Protein AF-0000000084494871 (afdb_homodimer)

Sequence (278 aa):
MREIKFREKPIEDYGDIKWFVGSLILSYEDELAYIEEDGQGTVPVEWESVGQYTCLKDKNGKEIYEGDICRVNYKREQHYLGGYYHEEKTGFIEYKYGMFDLYHSGVCLAIVAQEYMTDIEVEWEVIGNIYENPELINSMREIKFREKPIEDYGDIKWFVGSLILSYEDELAYIEEDGQGTVPVEWESVGQYTCLKDKNGKEIYEGDICRVNYKREQHYLGGYYHEEKTGFIEYKYGMFDLYHSGVCLAIVAQEYMTDIEVEWEVIGNIYENPELINS

Secondary structure (DSSP, 8-state):
-----EEE-BSS-BTTB--EEEEEEEETTTTEEEEEETTTEEEEE-GGG-EEEEEEE-TTSPEEETTEEEEEEEEEE-TTT-SEEEEEEEEEEEEETTEEEEEETTEE--HHHHHHHH--EEEEEEEEETTT-GGGT--/-----EEE-BSS-BTTB--EEEEEEEETTTTEEEEEETTTEEEEE-GGG-EEEEEEE-TTSPEEETTEEEEEEEEEE-TTT-SEEEEEEEEEEEEETTEEEEEETTEE--HHHHHHHH--EEEEEEEEETTT-GGGT--

Nearest PDB structures (foldseek):
  6s6l-assembly1_B  TM=2.909E-01  e=3.591E+00  Murine norovirus 1
  6h6l-assembly2_C  TM=2.657E-01  e=3.995E+00  Murine norovirus 1
  6s6l-assembly1_A  TM=2.718E-01  e=3.995E+00  Murine norovirus 1
  6h6m-assembly1_D  TM=2.716E-01  e=5.505E+00  Murine norovirus GV/CR10/2005/USA
  6s6l-assembly1_B  TM=2.905E-01  e=2.766E+00  Murine norovirus 1

Structure (mmCIF, N/CA/C/O backbone):
data_AF-0000000084494871-model_v1
#
loop_
_entity.id
_entity.type
_entity.pdbx_description
1 polymer 'YopX protein domain-containing protein'
#
loop_
_atom_site.group_PDB
_atom_site.id
_atom_site.type_symbol
_atom_site.label_atom_id
_atom_site.label_alt_id
_atom_site.label_comp_id
_atom_site.label_asym_id
_atom_site.label_entity_id
_atom_site.label_seq_id
_atom_site.pdbx_PDB_ins_code
_atom_site.Cartn_x
_atom_site.Cartn_y
_atom_site.Cartn_z
_atom_site.occupancy
_atom_site.B_iso_or_equiv
_atom_site.auth_seq_id
_atom_site.auth_comp_id
_atom_site.auth_asym_id
_atom_site.auth_atom_id
_atom_site.pdbx_PDB_model_num
ATOM 1 N N . MET A 1 1 ? -4.641 0.584 -13.789 1 88.06 1 MET A N 1
ATOM 2 C CA . MET A 1 1 ? -4.102 -0.051 -12.586 1 88.06 1 MET A CA 1
ATOM 3 C C . MET A 1 1 ? -2.709 0.483 -12.266 1 88.06 1 MET A C 1
ATOM 5 O O . MET A 1 1 ? -1.905 0.714 -13.172 1 88.06 1 MET A O 1
ATOM 9 N N . ARG A 1 2 ? -2.457 0.679 -10.984 1 92.25 2 ARG A N 1
ATOM 10 C CA . ARG A 1 2 ? -1.121 1.094 -10.57 1 92.25 2 ARG A CA 1
ATOM 11 C C . ARG A 1 2 ? -0.124 -0.052 -10.711 1 92.25 2 ARG A C 1
ATOM 13 O O . ARG A 1 2 ? -0.519 -1.208 -10.875 1 92.25 2 ARG A O 1
ATOM 20 N N . GLU A 1 3 ? 1.132 0.294 -10.664 1 95.31 3 GLU A N 1
ATOM 21 C CA . GLU A 1 3 ? 2.152 -0.749 -10.695 1 95.31 3 GLU A CA 1
ATOM 22 C C . GLU A 1 3 ? 2.252 -1.469 -9.352 1 95.31 3 GLU A C 1
ATOM 24 O O . GLU A 1 3 ? 2.539 -0.846 -8.328 1 95.31 3 GLU A O 1
ATOM 29 N N . ILE A 1 4 ? 1.973 -2.768 -9.375 1 97.56 4 ILE A N 1
ATOM 30 C CA . ILE A 1 4 ? 2.082 -3.592 -8.18 1 97.56 4 ILE A CA 1
ATOM 31 C C . ILE A 1 4 ? 3.252 -4.562 -8.328 1 97.56 4 ILE A C 1
ATOM 33 O O . ILE A 1 4 ? 3.225 -5.457 -9.172 1 97.56 4 ILE A O 1
ATOM 37 N N . LYS A 1 5 ? 4.266 -4.355 -7.527 1 97.38 5 LYS A N 1
ATOM 38 C CA . LYS A 1 5 ? 5.418 -5.25 -7.535 1 97.38 5 LYS A CA 1
ATOM 39 C C . LYS A 1 5 ? 6.156 -5.207 -6.203 1 97.38 5 LYS A C 1
ATOM 41 O O . LYS A 1 5 ? 5.938 -4.305 -5.395 1 97.38 5 LYS A O 1
ATOM 46 N N . PHE A 1 6 ? 6.965 -6.184 -6.035 1 98.19 6 PHE A N 1
ATOM 47 C CA . PHE A 1 6 ? 7.723 -6.379 -4.805 1 98.19 6 PHE A CA 1
ATOM 48 C C . PHE A 1 6 ? 9.195 -6.605 -5.109 1 98.19 6 PHE A C 1
ATOM 50 O O . PHE A 1 6 ? 9.555 -7.023 -6.211 1 98.19 6 PHE A O 1
ATOM 57 N N . ARG A 1 7 ? 9.945 -6.27 -4.164 1 97.75 7 ARG A N 1
ATOM 58 C CA . ARG A 1 7 ? 11.391 -6.508 -4.199 1 97.75 7 ARG A CA 1
ATOM 59 C C . ARG A 1 7 ? 11.828 -7.379 -3.029 1 97.75 7 ARG A C 1
ATOM 61 O O . ARG A 1 7 ? 11.516 -7.082 -1.874 1 97.75 7 ARG A O 1
ATOM 68 N N . GLU A 1 8 ? 12.594 -8.484 -3.365 1 96.44 8 GLU A N 1
ATOM 69 C CA . GLU A 1 8 ? 12.922 -9.445 -2.314 1 96.44 8 GLU A CA 1
ATOM 70 C C . GLU A 1 8 ? 14.312 -10.039 -2.525 1 96.44 8 GLU A C 1
ATOM 72 O O . GLU A 1 8 ? 14.789 -10.125 -3.66 1 96.44 8 GLU A O 1
ATOM 77 N N . LYS A 1 9 ? 14.922 -10.414 -1.413 1 97.12 9 LYS A N 1
ATOM 78 C CA . LYS A 1 9 ? 16.234 -11.055 -1.423 1 97.12 9 LYS A CA 1
ATOM 79 C C . LYS A 1 9 ? 16.094 -12.57 -1.614 1 97.12 9 LYS A C 1
ATOM 81 O O . LYS A 1 9 ? 15.43 -13.242 -0.829 1 97.12 9 LYS A O 1
ATOM 86 N N . PRO A 1 10 ? 16.812 -13.094 -2.662 1 96.5 10 PRO A N 1
ATOM 87 C CA . PRO A 1 10 ? 16.75 -14.555 -2.826 1 96.5 10 PRO A CA 1
ATOM 88 C C . PRO A 1 10 ? 17.453 -15.305 -1.704 1 96.5 10 PRO A C 1
ATOM 90 O O . PRO A 1 10 ? 18.438 -14.797 -1.141 1 96.5 10 PRO A O 1
ATOM 93 N N . ILE A 1 11 ? 16.938 -16.484 -1.398 1 96.94 11 ILE A N 1
ATOM 94 C CA . ILE A 1 11 ? 17.547 -17.312 -0.375 1 96.94 11 ILE A CA 1
ATOM 95 C C . ILE A 1 11 ? 18.891 -17.859 -0.884 1 96.94 11 ILE A C 1
ATOM 97 O O . ILE A 1 11 ? 19.891 -17.828 -0.163 1 96.94 11 ILE A O 1
ATOM 101 N N . GLU A 1 12 ? 18.891 -18.25 -2.111 1 95.56 12 GLU A N 1
ATOM 102 C CA . GLU A 1 12 ? 20.109 -18.766 -2.721 1 95.56 12 GLU A CA 1
ATOM 103 C C . GLU A 1 12 ? 20.984 -17.641 -3.281 1 95.56 12 GLU A C 1
ATOM 105 O O . GLU A 1 12 ? 20.5 -16.531 -3.498 1 95.56 12 GLU A O 1
ATOM 110 N N . ASP A 1 13 ? 22.219 -17.953 -3.512 1 94.94 13 ASP A N 1
ATOM 111 C CA . ASP A 1 13 ? 23.188 -17 -4.07 1 94.94 13 ASP A CA 1
ATOM 112 C C . ASP A 1 13 ? 23.094 -16.969 -5.594 1 94.94 13 ASP A C 1
ATOM 114 O O . ASP A 1 13 ? 23.281 -17.984 -6.262 1 94.94 13 ASP A O 1
ATOM 118 N N . TYR A 1 14 ? 22.828 -15.828 -6.113 1 93.25 14 TYR A N 1
ATOM 119 C CA . TYR A 1 14 ? 22.734 -15.641 -7.559 1 93.25 14 TYR A CA 1
ATOM 120 C C . TYR A 1 14 ? 23.828 -14.695 -8.055 1 93.25 14 TYR A C 1
ATOM 122 O O . TYR A 1 14 ? 23.609 -13.938 -9.008 1 93.25 14 TYR A O 1
ATOM 130 N N . GLY A 1 15 ? 24.891 -14.633 -7.25 1 94.56 15 GLY A N 1
ATOM 131 C CA . GLY A 1 15 ? 26.016 -13.812 -7.656 1 94.56 15 GLY A CA 1
ATOM 132 C C . GLY A 1 15 ? 25.75 -12.328 -7.543 1 94.56 15 GLY A C 1
ATOM 133 O O . GLY A 1 15 ? 25.438 -11.828 -6.457 1 94.56 15 GLY A O 1
ATOM 134 N N . ASP A 1 16 ? 25.609 -11.75 -8.695 1 93.25 16 ASP A N 1
ATOM 135 C CA . ASP A 1 16 ? 25.484 -10.297 -8.742 1 93.25 16 ASP A CA 1
ATOM 136 C C . ASP A 1 16 ? 24.047 -9.859 -8.5 1 93.25 16 ASP A C 1
ATOM 138 O O . ASP A 1 16 ? 23.781 -8.688 -8.211 1 93.25 16 ASP A O 1
ATOM 142 N N . ILE A 1 17 ? 23.188 -10.82 -8.617 1 91.75 17 ILE A N 1
ATOM 143 C CA . ILE A 1 17 ? 21.781 -10.508 -8.398 1 91.75 17 ILE A CA 1
ATOM 144 C C . ILE A 1 17 ? 21.453 -10.641 -6.914 1 91.75 17 ILE A C 1
ATOM 146 O O . ILE A 1 17 ? 21.344 -11.758 -6.391 1 91.75 17 ILE A O 1
ATOM 150 N N . LYS A 1 18 ? 21.266 -9.469 -6.254 1 95 18 LYS A N 1
ATOM 151 C CA . LYS A 1 18 ? 21.031 -9.484 -4.816 1 95 18 LYS A CA 1
ATOM 152 C C . LYS A 1 18 ? 19.547 -9.359 -4.508 1 95 18 LYS A C 1
ATOM 154 O O . LYS A 1 18 ? 19.094 -9.688 -3.4 1 95 18 LYS A O 1
ATOM 159 N N . TRP A 1 19 ? 18.844 -8.875 -5.504 1 95.94 19 TRP A N 1
ATOM 160 C CA . TRP A 1 19 ? 17.422 -8.633 -5.316 1 95.94 19 TRP A CA 1
ATOM 161 C C . TRP A 1 19 ? 16.625 -9.031 -6.555 1 95.94 19 TRP A C 1
ATOM 163 O O . TRP A 1 19 ? 17.094 -8.859 -7.684 1 95.94 19 TRP A O 1
ATOM 173 N N . PHE A 1 20 ? 15.469 -9.508 -6.359 1 96.06 20 PHE A N 1
ATOM 174 C CA . PHE A 1 20 ? 14.516 -9.781 -7.43 1 96.06 20 PHE A CA 1
ATOM 175 C C . PHE A 1 20 ? 13.281 -8.891 -7.289 1 96.06 20 PHE A C 1
ATOM 177 O O . PHE A 1 20 ? 12.883 -8.547 -6.176 1 96.06 20 PHE A O 1
ATOM 184 N N . VAL A 1 21 ? 12.734 -8.539 -8.453 1 96.38 21 VAL A N 1
ATOM 185 C CA . VAL A 1 21 ? 11.508 -7.746 -8.484 1 96.38 21 VAL A CA 1
ATOM 186 C C . VAL A 1 21 ? 10.438 -8.492 -9.281 1 96.38 21 VAL A C 1
ATOM 188 O O . VAL A 1 21 ? 10.719 -9.047 -10.344 1 96.38 21 VAL A O 1
ATOM 191 N N . GLY A 1 22 ? 9.203 -8.516 -8.75 1 96.62 22 GLY A N 1
ATOM 192 C CA . GLY A 1 22 ? 8.109 -9.172 -9.445 1 96.62 22 GLY A CA 1
ATOM 193 C C . GLY A 1 22 ? 6.879 -9.367 -8.57 1 96.62 22 GLY A C 1
ATOM 194 O O . GLY A 1 22 ? 6.609 -8.562 -7.684 1 96.62 22 GLY A O 1
ATOM 195 N N . SER A 1 23 ? 6.105 -10.406 -8.953 1 97.06 23 SER A N 1
ATOM 196 C CA . SER A 1 23 ? 4.918 -10.773 -8.18 1 97.06 23 SER A CA 1
ATOM 197 C C . SER A 1 23 ? 5.289 -11.609 -6.961 1 97.06 23 SER A C 1
ATOM 199 O O . SER A 1 23 ? 6.148 -12.492 -7.039 1 97.06 23 SER A O 1
ATOM 201 N N . LEU A 1 24 ? 4.625 -11.32 -5.895 1 96.56 24 LEU A N 1
ATOM 202 C CA . LEU A 1 24 ? 4.91 -11.984 -4.629 1 96.56 24 LEU A CA 1
ATOM 203 C C . LEU A 1 24 ? 3.924 -13.125 -4.379 1 96.56 24 LEU A C 1
ATOM 205 O O . LEU A 1 24 ? 2.711 -12.93 -4.488 1 96.56 24 LEU A O 1
ATOM 209 N N . ILE A 1 25 ? 4.453 -14.25 -4.094 1 95.56 25 ILE A N 1
ATOM 210 C CA . ILE A 1 25 ? 3.65 -15.398 -3.691 1 95.56 25 ILE A CA 1
ATOM 211 C C . ILE A 1 25 ? 3.979 -15.781 -2.25 1 95.56 25 ILE A C 1
ATOM 213 O O . ILE A 1 25 ? 5.141 -16.047 -1.92 1 95.56 25 ILE A O 1
ATOM 217 N N . LEU A 1 26 ? 2.932 -15.859 -1.451 1 95.69 26 LEU A N 1
ATOM 218 C CA . LEU A 1 26 ? 3.137 -16.109 -0.03 1 95.69 26 LEU A CA 1
ATOM 219 C C . LEU A 1 26 ? 2.406 -17.391 0.403 1 95.69 26 LEU A C 1
ATOM 221 O O . LEU A 1 26 ? 1.285 -17.641 -0.042 1 95.69 26 LEU A O 1
ATOM 225 N N . SER A 1 27 ? 3.051 -18.141 1.223 1 93.5 27 SER A N 1
ATOM 226 C CA . SER A 1 27 ? 2.445 -19.188 2.027 1 93.5 27 SER A CA 1
ATOM 227 C C . SER A 1 27 ? 2.543 -18.875 3.516 1 93.5 27 SER A C 1
ATOM 229 O O . SER A 1 27 ? 3.578 -19.109 4.141 1 93.5 27 SER A O 1
ATOM 231 N N . TYR A 1 28 ? 1.471 -18.359 4.023 1 91.31 28 TYR A N 1
ATOM 232 C CA . TYR A 1 28 ? 1.493 -17.953 5.422 1 91.31 28 TYR A CA 1
ATOM 233 C C . TYR A 1 28 ? 1.594 -19.156 6.348 1 91.31 28 TYR A C 1
ATOM 235 O O . TYR A 1 28 ? 2.25 -19.094 7.391 1 91.31 28 TYR A O 1
ATOM 243 N N . GLU A 1 29 ? 0.964 -20.234 5.941 1 89.31 29 GLU A N 1
ATOM 244 C CA . GLU A 1 29 ? 0.996 -21.438 6.762 1 89.31 29 GLU A CA 1
ATOM 245 C C . GLU A 1 29 ? 2.426 -21.938 6.961 1 89.31 29 GLU A C 1
ATOM 247 O O . GLU A 1 29 ? 2.807 -22.328 8.07 1 89.31 29 GLU A O 1
ATOM 252 N N . ASP A 1 30 ? 3.238 -21.859 5.953 1 91.88 30 ASP A N 1
ATOM 253 C CA . ASP A 1 30 ? 4.594 -22.391 5.996 1 91.88 30 ASP A CA 1
ATOM 254 C C . ASP A 1 30 ? 5.621 -21.281 6.199 1 91.88 30 ASP A C 1
ATOM 256 O O . ASP A 1 30 ? 6.816 -21.562 6.34 1 91.88 30 ASP A O 1
ATOM 260 N N . GLU A 1 31 ? 5.164 -20.047 6.184 1 93.06 31 GLU A N 1
ATOM 261 C CA . GLU A 1 31 ? 6.043 -18.875 6.25 1 93.06 31 GLU A CA 1
ATOM 262 C C . GLU A 1 31 ? 7.094 -18.922 5.148 1 93.06 31 GLU A C 1
ATOM 264 O O . GLU A 1 31 ? 8.289 -18.781 5.418 1 93.06 31 GLU A O 1
ATOM 269 N N . LEU A 1 32 ? 6.625 -19.172 3.943 1 95.38 32 LEU A N 1
ATOM 270 C CA . LEU A 1 32 ? 7.465 -19.172 2.75 1 95.38 32 LEU A CA 1
ATOM 271 C C . LEU A 1 32 ? 7.047 -18.062 1.789 1 95.38 32 LEU A C 1
ATOM 273 O O . LEU A 1 32 ? 5.859 -17.75 1.673 1 95.38 32 LEU A O 1
ATOM 277 N N . ALA A 1 33 ? 8.016 -17.562 1.154 1 96.56 33 ALA A N 1
ATOM 278 C CA . ALA A 1 33 ? 7.793 -16.516 0.16 1 96.56 33 ALA A CA 1
ATOM 279 C C . ALA A 1 33 ? 8.547 -16.812 -1.134 1 96.56 33 ALA A C 1
ATOM 281 O O . ALA A 1 33 ? 9.656 -17.344 -1.104 1 96.56 33 ALA A O 1
ATOM 282 N N . TYR A 1 34 ? 7.883 -16.422 -2.246 1 96.06 34 TYR A N 1
ATOM 283 C CA . TYR A 1 34 ? 8.461 -16.562 -3.576 1 96.06 34 TYR A CA 1
ATOM 284 C C . TYR A 1 34 ? 8.211 -15.32 -4.418 1 96.06 34 TYR A C 1
ATOM 286 O O . TYR A 1 34 ? 7.23 -14.609 -4.203 1 96.06 34 TYR A O 1
ATOM 294 N N . ILE A 1 35 ? 9.117 -15.117 -5.293 1 96.62 35 ILE A N 1
ATOM 295 C CA . ILE A 1 35 ? 8.914 -14.055 -6.266 1 96.62 35 ILE A CA 1
ATOM 296 C C . ILE A 1 35 ? 8.82 -14.648 -7.668 1 96.62 35 ILE A C 1
ATOM 298 O O . ILE A 1 35 ? 9.562 -15.57 -8.008 1 96.62 35 ILE A O 1
ATOM 302 N N . GLU A 1 36 ? 7.785 -14.203 -8.32 1 93.62 36 GLU A N 1
ATOM 303 C CA . GLU A 1 36 ? 7.594 -14.586 -9.711 1 93.62 36 GLU A CA 1
ATOM 304 C C . GLU A 1 36 ? 7.914 -13.422 -10.648 1 93.62 36 GLU A C 1
ATOM 306 O O . GLU A 1 36 ? 7.289 -12.359 -10.562 1 93.62 36 GLU A O 1
ATOM 311 N N . GLU A 1 37 ? 8.961 -13.633 -11.367 1 84.56 37 GLU A N 1
ATOM 312 C CA . GLU A 1 37 ? 9.297 -12.672 -12.414 1 84.56 37 GLU A CA 1
ATOM 313 C C . GLU A 1 37 ? 8.664 -13.055 -13.742 1 84.56 37 GLU A C 1
ATOM 315 O O . GLU A 1 37 ? 8.828 -14.188 -14.211 1 84.56 37 GLU A O 1
ATOM 320 N N . ASP A 1 38 ? 7.988 -12.18 -14.25 1 75.5 38 ASP A N 1
ATOM 321 C CA . ASP A 1 38 ? 7.219 -12.445 -15.461 1 75.5 38 ASP A CA 1
ATOM 322 C C . ASP A 1 38 ? 8 -13.328 -16.438 1 75.5 38 ASP A C 1
ATOM 324 O O . ASP A 1 38 ? 9.023 -12.898 -16.984 1 75.5 38 ASP A O 1
ATOM 328 N N . GLY A 1 39 ? 7.523 -14.617 -16.531 1 70.69 39 GLY A N 1
ATOM 329 C CA . GLY A 1 39 ? 8.055 -15.539 -17.531 1 70.69 39 GLY A CA 1
ATOM 330 C C . GLY A 1 39 ? 9.328 -16.234 -17.078 1 70.69 39 GLY A C 1
ATOM 331 O O . GLY A 1 39 ? 9.906 -17.016 -17.828 1 70.69 39 GLY A O 1
ATOM 332 N N . GLN A 1 40 ? 9.93 -15.906 -15.961 1 77.44 40 GLN A N 1
ATOM 333 C CA . GLN A 1 40 ? 11.227 -16.453 -15.586 1 77.44 40 GLN A CA 1
ATOM 334 C C . GLN A 1 40 ? 11.094 -17.484 -14.461 1 77.44 40 GLN A C 1
ATOM 336 O O . GLN A 1 40 ? 12.078 -18.109 -14.078 1 77.44 40 GLN A O 1
ATOM 341 N N . GLY A 1 41 ? 9.867 -17.625 -14 1 85.38 41 GLY A N 1
ATOM 342 C CA . GLY A 1 41 ? 9.656 -18.609 -12.953 1 85.38 41 GLY A CA 1
ATOM 343 C C . GLY A 1 41 ? 9.68 -18.016 -11.562 1 85.38 41 GLY A C 1
ATOM 344 O O . GLY A 1 41 ? 9.688 -16.797 -11.406 1 85.38 41 GLY A O 1
ATOM 345 N N . THR A 1 42 ? 9.633 -18.969 -10.562 1 92.5 42 THR A N 1
ATOM 346 C CA . THR A 1 42 ? 9.547 -18.547 -9.164 1 92.5 42 THR A CA 1
ATOM 347 C C . THR A 1 42 ? 10.875 -18.781 -8.453 1 92.5 42 THR A C 1
ATOM 349 O O . THR A 1 42 ? 11.562 -19.766 -8.703 1 92.5 42 THR A O 1
ATOM 352 N N . VAL A 1 43 ? 11.227 -17.844 -7.672 1 95.69 43 VAL A N 1
ATOM 353 C CA . VAL A 1 43 ? 12.445 -17.891 -6.871 1 95.69 43 VAL A CA 1
ATOM 354 C C . VAL A 1 43 ? 12.094 -17.781 -5.387 1 95.69 43 VAL A C 1
ATOM 356 O O . VAL A 1 43 ? 11.367 -16.875 -4.977 1 95.69 43 VAL A O 1
ATOM 359 N N . PRO A 1 44 ? 12.586 -18.766 -4.594 1 96.94 44 PRO A N 1
ATOM 360 C CA . PRO A 1 44 ? 12.398 -18.594 -3.152 1 96.94 44 PRO A CA 1
ATOM 361 C C . PRO A 1 44 ? 13.156 -17.391 -2.604 1 96.94 44 PRO A C 1
ATOM 363 O O . PRO A 1 44 ? 14.289 -17.125 -3.014 1 96.94 44 PRO A O 1
ATOM 366 N N . VAL A 1 45 ? 12.516 -16.703 -1.728 1 97.38 45 VAL A N 1
ATOM 367 C CA . VAL A 1 45 ? 13.109 -15.484 -1.203 1 97.38 45 VAL A CA 1
ATOM 368 C C . VAL A 1 45 ? 13 -15.461 0.32 1 97.38 45 VAL A C 1
ATOM 370 O O . VAL A 1 45 ? 12.227 -16.234 0.9 1 97.38 45 VAL A O 1
ATOM 373 N N . GLU A 1 46 ? 13.805 -14.594 0.965 1 97.56 46 GLU A N 1
ATOM 374 C CA . GLU A 1 46 ? 13.766 -14.422 2.414 1 97.56 46 GLU A CA 1
ATOM 375 C C . GLU A 1 46 ? 12.469 -13.742 2.852 1 97.56 46 GLU A C 1
ATOM 377 O O . GLU A 1 46 ? 12.156 -12.641 2.387 1 97.56 46 GLU A O 1
ATOM 382 N N . TRP A 1 47 ? 11.797 -14.328 3.748 1 96.81 47 TRP A N 1
ATOM 383 C CA . TRP A 1 47 ? 10.492 -13.883 4.246 1 96.81 47 TRP A CA 1
ATOM 384 C C . TRP A 1 47 ? 10.57 -12.453 4.762 1 96.81 47 TRP A C 1
ATOM 386 O O . TRP A 1 47 ? 9.711 -11.625 4.441 1 96.81 47 TRP A O 1
ATOM 396 N N . GLU A 1 48 ? 11.617 -12.094 5.453 1 95.31 48 GLU A N 1
ATOM 397 C CA . GLU A 1 48 ? 11.719 -10.805 6.137 1 95.31 48 GLU A CA 1
ATOM 398 C C . GLU A 1 48 ? 12.117 -9.695 5.168 1 95.31 48 GLU A C 1
ATOM 400 O O . GLU A 1 48 ? 12.039 -8.516 5.504 1 95.31 48 GLU A O 1
ATOM 405 N N . SER A 1 49 ? 12.484 -10.07 3.947 1 96.62 49 SER A N 1
ATOM 406 C CA . SER A 1 49 ? 13.023 -9.078 3.023 1 96.62 49 SER A CA 1
ATOM 407 C C . SER A 1 49 ? 11.93 -8.508 2.125 1 96.62 49 SER A C 1
ATOM 409 O O . SER A 1 49 ? 12.18 -7.609 1.317 1 96.62 49 SER A O 1
ATOM 411 N N . VAL A 1 50 ? 10.719 -9 2.27 1 96.44 50 VAL A N 1
ATOM 412 C CA . VAL A 1 50 ? 9.617 -8.609 1.396 1 96.44 50 VAL A CA 1
ATOM 413 C C . VAL A 1 50 ? 9.367 -7.105 1.521 1 96.44 50 VAL A C 1
ATOM 415 O O . VAL A 1 50 ? 9.156 -6.594 2.621 1 96.44 50 VAL A O 1
ATOM 418 N N . GLY A 1 51 ? 9.461 -6.434 0.411 1 98.31 51 GLY A N 1
ATOM 419 C CA . GLY A 1 51 ? 9.18 -5.008 0.334 1 98.31 51 GLY A CA 1
ATOM 420 C C . GLY A 1 51 ? 8.344 -4.629 -0.875 1 98.31 51 GLY A C 1
ATOM 421 O O . GLY A 1 51 ? 8.75 -4.863 -2.016 1 98.31 51 GLY A O 1
ATOM 422 N N . GLN A 1 52 ? 7.254 -3.986 -0.652 1 98.69 52 GLN A N 1
ATOM 423 C CA . GLN A 1 52 ? 6.355 -3.566 -1.724 1 98.69 52 GLN A CA 1
ATOM 424 C C . GLN A 1 52 ? 6.789 -2.227 -2.311 1 98.69 52 GLN A C 1
ATOM 426 O O . GLN A 1 52 ? 7.238 -1.341 -1.581 1 98.69 52 GLN A O 1
ATOM 431 N N . TYR A 1 53 ? 6.652 -2.105 -3.654 1 98.75 53 TYR A N 1
ATOM 432 C CA . TYR A 1 53 ? 6.848 -0.823 -4.324 1 98.75 53 TYR A CA 1
ATOM 433 C C . TYR A 1 53 ? 5.805 0.192 -3.869 1 98.75 53 TYR A C 1
ATOM 435 O O . TYR A 1 53 ? 4.609 -0.107 -3.844 1 98.75 53 TYR A O 1
ATOM 443 N N . THR A 1 54 ? 6.227 1.409 -3.527 1 98.56 54 THR A N 1
ATOM 444 C CA . THR A 1 54 ? 5.344 2.436 -2.988 1 98.56 54 THR A CA 1
ATOM 445 C C . THR A 1 54 ? 4.672 3.217 -4.113 1 98.56 54 THR A C 1
ATOM 447 O O . THR A 1 54 ? 3.732 3.979 -3.873 1 98.56 54 THR A O 1
ATOM 450 N N . CYS A 1 55 ? 5.137 3.088 -5.355 1 97.5 55 CYS A N 1
ATOM 451 C CA . CYS A 1 55 ? 4.723 3.871 -6.516 1 97.5 55 CYS A CA 1
ATOM 452 C C . CYS A 1 55 ? 5.301 5.281 -6.453 1 97.5 55 CYS A C 1
ATOM 454 O O . CYS A 1 55 ? 4.812 6.184 -7.137 1 97.5 55 CYS A O 1
ATOM 456 N N . LEU A 1 56 ? 6.258 5.52 -5.566 1 96.75 56 LEU A N 1
ATOM 457 C CA . LEU A 1 56 ? 6.988 6.777 -5.465 1 96.75 56 LEU A CA 1
ATOM 458 C C . LEU A 1 56 ? 8.43 6.609 -5.93 1 96.75 56 LEU A C 1
ATOM 460 O O . LEU A 1 56 ? 8.977 5.508 -5.875 1 96.75 56 LEU A O 1
ATOM 464 N N . LYS A 1 57 ? 8.977 7.684 -6.402 1 97.62 57 LYS A N 1
ATOM 465 C CA . LYS A 1 57 ? 10.375 7.703 -6.824 1 97.62 57 LYS A CA 1
ATOM 466 C C . LYS A 1 57 ? 11.141 8.828 -6.141 1 97.62 57 LYS A C 1
ATOM 468 O O 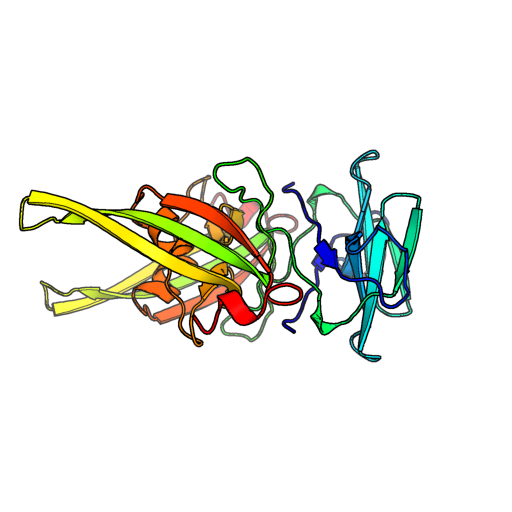. LYS A 1 57 ? 10.555 9.852 -5.773 1 97.62 57 LYS A O 1
ATOM 473 N N . ASP A 1 58 ? 12.344 8.578 -5.973 1 98.31 58 ASP A N 1
ATOM 474 C CA . ASP A 1 58 ? 13.172 9.617 -5.363 1 98.31 58 ASP A CA 1
ATOM 475 C C . ASP A 1 58 ? 13.617 10.641 -6.402 1 98.31 58 ASP A C 1
ATOM 477 O O . ASP A 1 58 ? 13.203 10.578 -7.562 1 98.31 58 ASP A O 1
ATOM 481 N N . LYS A 1 59 ? 14.414 11.586 -6 1 97.75 59 LYS A N 1
ATOM 482 C CA . LYS A 1 59 ? 14.836 12.688 -6.852 1 97.75 59 LYS A CA 1
ATOM 483 C C . LYS A 1 59 ? 15.672 12.18 -8.023 1 97.75 59 LYS A C 1
ATOM 485 O O . LYS A 1 59 ? 15.781 12.859 -9.055 1 97.75 59 LYS A O 1
ATOM 490 N N . ASN A 1 60 ? 16.25 11.016 -7.961 1 98.19 60 ASN A N 1
ATOM 491 C CA . ASN A 1 60 ? 17.094 10.438 -9 1 98.19 60 ASN A CA 1
ATOM 492 C C . ASN A 1 60 ? 16.328 9.43 -9.852 1 98.19 60 ASN A C 1
ATOM 494 O O . ASN A 1 60 ? 16.922 8.742 -10.688 1 98.19 60 ASN A O 1
ATOM 498 N N . GLY A 1 61 ? 15.062 9.25 -9.586 1 98.25 61 GLY A N 1
ATOM 499 C CA . GLY A 1 61 ? 14.227 8.352 -10.367 1 98.25 61 GLY A CA 1
ATOM 500 C C . GLY A 1 61 ? 14.219 6.93 -9.836 1 98.25 61 GLY A C 1
ATOM 501 O O . GLY A 1 61 ? 13.641 6.031 -10.453 1 98.25 61 GLY A O 1
ATOM 502 N N . LYS A 1 62 ? 14.875 6.746 -8.742 1 98.25 62 LYS A N 1
ATOM 503 C CA . LYS A 1 62 ? 14.891 5.414 -8.148 1 98.25 62 LYS A CA 1
ATOM 504 C C . LYS A 1 62 ? 13.555 5.09 -7.484 1 98.25 62 LYS A C 1
ATOM 506 O O . LYS A 1 62 ? 13.008 5.914 -6.75 1 98.25 62 LYS A O 1
ATOM 511 N N . GLU A 1 63 ? 13.023 3.895 -7.73 1 98.62 63 GLU A N 1
ATOM 512 C CA . GLU A 1 63 ? 11.797 3.424 -7.094 1 98.62 63 GLU A CA 1
ATOM 513 C C . GLU A 1 63 ? 11.992 3.229 -5.59 1 98.62 63 GLU A C 1
ATOM 515 O O . GLU A 1 63 ? 13.031 2.721 -5.156 1 98.62 63 GLU A O 1
ATOM 520 N N . ILE A 1 64 ? 11.055 3.648 -4.82 1 98.75 64 ILE A N 1
ATOM 521 C CA . ILE A 1 64 ? 11.117 3.514 -3.371 1 98.75 64 ILE A CA 1
ATOM 522 C C . ILE A 1 64 ? 10.305 2.297 -2.928 1 98.75 64 ILE A C 1
ATOM 524 O O . ILE A 1 64 ? 9.109 2.211 -3.207 1 98.75 64 ILE A O 1
ATOM 528 N N . TYR A 1 65 ? 10.938 1.391 -2.268 1 98.81 65 TYR A N 1
ATOM 529 C CA . TYR A 1 65 ? 10.312 0.181 -1.749 1 98.81 65 TYR A CA 1
ATOM 530 C C . TYR A 1 65 ? 10.258 0.202 -0.226 1 98.81 65 TYR A C 1
ATOM 532 O O . TYR A 1 65 ? 11.023 0.925 0.416 1 98.81 65 TYR A O 1
ATOM 540 N N . GLU A 1 66 ? 9.297 -0.573 0.294 1 98.62 66 GLU A N 1
ATOM 541 C CA . GLU A 1 66 ? 9.336 -0.888 1.72 1 98.62 66 GLU A CA 1
ATOM 542 C C . GLU A 1 66 ? 10.703 -1.419 2.133 1 98.62 66 GLU A C 1
ATOM 544 O O . GLU A 1 66 ? 11.297 -2.24 1.429 1 98.62 66 GLU A O 1
ATOM 549 N N . GLY A 1 67 ? 11.305 -0.834 3.25 1 97.62 67 GLY A N 1
ATOM 550 C CA . GLY A 1 67 ? 12.617 -1.231 3.727 1 97.62 67 GLY A CA 1
ATOM 551 C C . GLY A 1 67 ? 13.734 -0.314 3.25 1 97.62 67 GLY A C 1
ATOM 552 O O . GLY A 1 67 ? 14.859 -0.381 3.75 1 97.62 67 GLY A O 1
ATOM 553 N N . ASP A 1 68 ? 13.445 0.53 2.266 1 98.38 68 ASP A N 1
ATOM 554 C CA . ASP A 1 68 ? 14.445 1.503 1.838 1 98.38 68 ASP A CA 1
ATOM 555 C C . ASP A 1 68 ? 14.703 2.541 2.928 1 98.38 68 ASP A C 1
ATOM 557 O O . ASP A 1 68 ? 13.781 2.947 3.637 1 98.38 68 ASP A O 1
ATOM 561 N N . ILE A 1 69 ? 15.906 2.949 3.041 1 98.44 69 ILE A N 1
ATOM 562 C CA . ILE A 1 69 ? 16.297 4.094 3.861 1 98.44 69 ILE A CA 1
ATOM 563 C C . ILE A 1 69 ? 16.344 5.352 2.998 1 98.44 69 ILE A C 1
ATOM 565 O O . ILE A 1 69 ? 17 5.379 1.96 1 98.44 69 ILE A O 1
ATOM 569 N N . CYS A 1 70 ? 15.617 6.34 3.459 1 98.44 70 CYS A N 1
ATOM 570 C CA . CYS A 1 70 ? 15.547 7.574 2.68 1 98.44 70 CYS A CA 1
ATOM 571 C C . CYS A 1 70 ? 15.992 8.773 3.51 1 98.44 70 CYS A C 1
ATOM 573 O O . CYS A 1 70 ? 15.719 8.836 4.707 1 98.44 70 CYS A O 1
ATOM 575 N N . ARG A 1 71 ? 16.688 9.68 2.936 1 98 71 ARG A N 1
ATOM 576 C CA . ARG A 1 71 ? 16.859 11.062 3.379 1 98 71 ARG A CA 1
ATOM 577 C C . ARG A 1 71 ? 15.836 11.984 2.73 1 98 71 ARG A C 1
ATOM 579 O O . ARG A 1 71 ? 15.695 12.008 1.505 1 98 71 ARG A O 1
ATOM 586 N N . VAL A 1 72 ? 15.117 12.641 3.531 1 97.12 72 VAL A N 1
ATOM 587 C CA . VAL A 1 72 ? 14.039 13.477 3.018 1 97.12 72 VAL A CA 1
ATOM 588 C C . VAL A 1 72 ? 14.297 14.938 3.391 1 97.12 72 VAL A C 1
ATOM 590 O O . VAL A 1 72 ? 14.539 15.25 4.559 1 97.12 72 VAL A O 1
ATOM 593 N N . ASN A 1 73 ? 14.281 15.789 2.41 1 96.38 73 ASN A N 1
ATOM 594 C CA . ASN A 1 73 ? 14.305 17.234 2.6 1 96.38 73 ASN A CA 1
ATOM 595 C C . ASN A 1 73 ? 12.945 17.859 2.324 1 96.38 73 ASN A C 1
ATOM 597 O O . ASN A 1 73 ? 12.328 17.578 1.294 1 96.38 73 ASN A O 1
ATOM 601 N N . TYR A 1 74 ? 12.438 18.562 3.301 1 92.25 74 TYR A N 1
ATOM 602 C CA . TYR A 1 74 ? 11.141 19.172 3.043 1 92.25 74 TYR A CA 1
ATOM 603 C C . TYR A 1 74 ? 11.078 20.578 3.604 1 92.25 74 TYR A C 1
ATOM 605 O O . TYR A 1 74 ? 11.891 20.953 4.449 1 92.25 74 TYR A O 1
ATOM 613 N N . LYS A 1 75 ? 10.203 21.453 2.955 1 89.56 75 LYS A N 1
ATOM 614 C CA . LYS A 1 75 ? 9.969 22.844 3.32 1 89.56 75 LYS A CA 1
ATOM 615 C C . LYS A 1 75 ? 8.531 23.047 3.803 1 89.56 75 LYS A C 1
ATOM 617 O O . LYS A 1 75 ? 7.594 22.484 3.229 1 89.56 75 LYS A O 1
ATOM 622 N N . ARG A 1 76 ? 8.461 23.75 4.938 1 79.94 76 ARG A N 1
ATOM 623 C CA . ARG A 1 76 ? 7.148 24.078 5.473 1 79.94 76 ARG A CA 1
ATOM 624 C C . ARG A 1 76 ? 7.008 25.594 5.68 1 79.94 76 ARG A C 1
ATOM 626 O O . ARG A 1 76 ? 7.961 26.25 6.094 1 79.94 76 ARG A O 1
ATOM 633 N N . GLU A 1 77 ? 5.816 26.062 5.285 1 76.38 77 GLU A N 1
ATOM 634 C CA . GLU A 1 77 ? 5.559 27.469 5.551 1 76.38 77 GLU A CA 1
ATOM 635 C C . GLU A 1 77 ? 5.246 27.703 7.023 1 76.38 77 GLU A C 1
ATOM 637 O O . GLU A 1 77 ? 4.488 26.953 7.633 1 76.38 77 GLU A O 1
ATOM 642 N N . GLN A 1 78 ? 6.074 28.672 7.684 1 69.5 78 GLN A N 1
ATOM 643 C CA . GLN A 1 78 ? 5.762 29.094 9.047 1 69.5 78 GLN A CA 1
ATOM 644 C C . GLN A 1 78 ? 4.66 30.141 9.062 1 69.5 78 GLN A C 1
ATOM 646 O O . GLN A 1 78 ? 4.848 31.266 8.562 1 69.5 78 GLN A O 1
ATOM 651 N N . HIS A 1 79 ? 3.492 29.672 9.289 1 65.06 79 HIS A N 1
ATOM 652 C CA . HIS A 1 79 ? 2.348 30.578 9.203 1 65.06 79 HIS A CA 1
ATOM 653 C C . HIS A 1 79 ? 2.58 31.844 10.016 1 65.06 79 HIS A C 1
ATOM 655 O O . HIS A 1 79 ? 2.223 32.938 9.57 1 65.06 79 HIS A O 1
ATOM 661 N N . TYR A 1 80 ? 2.928 31.797 11.25 1 64.06 80 TYR A N 1
ATOM 662 C CA . TYR A 1 80 ? 2.898 32.969 12.102 1 64.06 80 TYR A CA 1
ATOM 663 C C . TYR A 1 80 ? 4.105 33.875 11.836 1 64.06 80 TYR A C 1
ATOM 665 O O . TYR A 1 80 ? 4.023 35.094 11.969 1 64.06 80 TYR A O 1
ATOM 673 N N . LEU A 1 81 ? 5.137 33.312 11.523 1 65.25 81 LEU A N 1
ATOM 674 C CA . LEU A 1 81 ? 6.355 34.125 11.5 1 65.25 81 LEU A CA 1
ATOM 675 C C . LEU A 1 81 ? 6.711 34.531 10.078 1 65.25 81 LEU A C 1
ATOM 677 O O . LEU A 1 81 ? 7.586 35.375 9.867 1 65.25 81 LEU A O 1
ATOM 681 N N . GLY A 1 82 ? 5.926 34.125 9.195 1 68.94 82 GLY A N 1
ATOM 682 C CA . GLY A 1 82 ? 6.422 34.438 7.863 1 68.94 82 GLY A CA 1
ATOM 683 C C . GLY A 1 82 ? 7.676 33.656 7.504 1 68.94 82 GLY A C 1
ATOM 684 O O . GLY A 1 82 ? 8.383 33.156 8.383 1 68.94 82 GLY A O 1
ATOM 685 N N . GLY A 1 83 ? 7.777 32.875 6.457 1 75.88 83 GLY A N 1
ATOM 686 C CA . GLY A 1 83 ? 8.992 32.219 6.004 1 75.88 83 GLY A CA 1
ATOM 687 C C . GLY A 1 83 ? 8.844 30.719 5.859 1 75.88 83 GLY A C 1
ATOM 688 O O . GLY A 1 83 ? 7.738 30.172 6.004 1 75.88 83 GLY A O 1
ATOM 689 N N . TYR A 1 84 ? 9.875 30.219 5.297 1 79.69 84 TYR A N 1
ATOM 690 C CA . TYR A 1 84 ? 9.93 28.781 5.078 1 79.69 84 TYR A CA 1
ATOM 691 C C . TYR A 1 84 ? 11 28.141 5.949 1 79.69 84 TYR A C 1
ATOM 693 O O . TYR A 1 84 ? 12.008 28.766 6.27 1 79.69 84 TYR A O 1
ATOM 701 N N . TYR A 1 85 ? 10.578 27.078 6.633 1 82.12 85 TYR A N 1
ATOM 702 C CA . TYR A 1 85 ? 11.594 26.281 7.316 1 82.12 85 TYR A CA 1
ATOM 703 C C . TYR A 1 85 ? 11.906 25.016 6.543 1 82.12 85 TYR A C 1
ATOM 705 O O . TYR A 1 85 ? 11.023 24.438 5.895 1 82.12 85 TYR A O 1
ATOM 713 N N . HIS A 1 86 ? 13.289 24.766 6.383 1 89.19 86 HIS A N 1
ATOM 714 C CA . HIS A 1 86 ? 13.812 23.562 5.75 1 89.19 86 HIS A CA 1
ATOM 715 C C . HIS A 1 86 ? 14.266 22.547 6.793 1 89.19 86 HIS A C 1
ATOM 717 O O . HIS A 1 86 ? 14.906 22.906 7.781 1 89.19 86 HIS A O 1
ATOM 723 N N . GLU A 1 87 ? 13.719 21.328 6.621 1 92.44 87 GLU A N 1
ATOM 724 C CA . GLU A 1 87 ? 14.117 20.25 7.523 1 92.44 87 GLU A CA 1
ATOM 725 C C . GLU A 1 87 ? 14.578 19.016 6.746 1 92.44 87 GLU A C 1
ATOM 727 O O . GLU A 1 87 ? 14.141 18.797 5.613 1 92.44 87 GLU A O 1
ATOM 732 N N . GLU A 1 88 ? 15.539 18.328 7.332 1 95 88 GLU A N 1
ATOM 733 C CA . GLU A 1 88 ? 16.016 17.047 6.82 1 95 88 GLU A CA 1
ATOM 734 C C . GLU A 1 88 ? 15.781 15.922 7.824 1 95 88 GLU A C 1
ATOM 736 O O . GLU A 1 88 ? 16.062 16.078 9.016 1 95 88 GLU A O 1
ATOM 741 N N . LYS A 1 89 ? 15.227 14.859 7.344 1 94.94 89 LYS A N 1
ATOM 742 C CA . LYS A 1 89 ? 15.008 13.68 8.172 1 94.94 89 LYS A CA 1
ATOM 743 C C . LYS A 1 89 ? 15.469 12.414 7.457 1 94.94 89 LYS A C 1
ATOM 745 O O . LYS A 1 89 ? 15.461 12.352 6.227 1 94.94 89 LYS A O 1
ATOM 750 N N . THR A 1 90 ? 15.922 11.5 8.273 1 96.81 90 THR A N 1
ATOM 751 C CA . THR A 1 90 ? 16.281 10.18 7.758 1 96.81 90 THR A CA 1
ATOM 752 C C . THR A 1 90 ? 15.5 9.086 8.477 1 96.81 90 THR A C 1
ATOM 754 O O . THR A 1 90 ? 15.32 9.141 9.695 1 96.81 90 THR A O 1
ATOM 757 N N . GLY A 1 91 ? 15.07 8.117 7.691 1 97.44 91 GLY A N 1
ATOM 758 C CA . GLY A 1 91 ? 14.352 6.961 8.195 1 97.44 91 GLY A CA 1
ATOM 759 C C . GLY A 1 91 ? 14.156 5.879 7.148 1 97.44 91 GLY A C 1
ATOM 760 O O . GLY A 1 91 ? 14.766 5.926 6.078 1 97.44 91 GLY A O 1
ATOM 761 N N . PHE A 1 92 ? 13.414 4.863 7.492 1 98.25 92 PHE A N 1
ATOM 762 C CA . PHE A 1 92 ? 13.148 3.812 6.52 1 98.25 92 PHE A CA 1
ATOM 763 C C . PHE A 1 92 ? 11.656 3.682 6.258 1 98.25 92 PHE A C 1
ATOM 765 O O . PHE A 1 92 ? 10.836 4.07 7.094 1 98.25 92 PHE A O 1
ATOM 772 N N . ILE A 1 93 ? 11.328 3.188 5.094 1 98.31 93 ILE A N 1
ATOM 773 C CA . ILE A 1 93 ? 9.953 3.113 4.613 1 98.31 93 ILE A CA 1
ATOM 774 C C . ILE A 1 93 ? 9.258 1.899 5.223 1 98.31 93 ILE A C 1
ATOM 776 O O . ILE A 1 93 ? 9.758 0.776 5.129 1 98.31 93 ILE A O 1
ATOM 780 N N . GLU A 1 94 ? 8.133 2.113 5.84 1 97.75 94 GLU A N 1
ATOM 781 C CA . GLU A 1 94 ? 7.305 1.054 6.406 1 97.75 94 GLU A CA 1
ATOM 782 C C . GLU A 1 94 ? 5.824 1.307 6.133 1 97.75 94 GLU A C 1
ATOM 784 O O . GLU A 1 94 ? 5.402 2.455 5.988 1 97.75 94 GLU A O 1
ATOM 789 N N . TYR A 1 95 ? 5.129 0.225 5.973 1 97.94 95 TYR A N 1
ATOM 790 C CA . TYR A 1 95 ? 3.684 0.297 5.777 1 97.94 95 TYR A CA 1
ATOM 791 C C . TYR A 1 95 ? 2.941 0.036 7.082 1 97.94 95 TYR A C 1
ATOM 793 O O . TYR A 1 95 ? 3.107 -1.021 7.695 1 97.94 95 TYR A O 1
ATOM 801 N N . LYS A 1 96 ? 2.158 1.008 7.469 1 94.88 96 LYS A N 1
ATOM 802 C CA . LYS A 1 96 ? 1.25 0.879 8.602 1 94.88 96 LYS A CA 1
ATOM 803 C C . LYS A 1 96 ? -0.009 1.716 8.398 1 94.88 96 LYS A C 1
ATOM 805 O O . LYS A 1 96 ? 0.036 2.766 7.754 1 94.88 96 LYS A O 1
ATOM 810 N N . TYR A 1 97 ? -1.088 1.229 8.828 1 91.75 97 TYR A N 1
ATOM 811 C CA . TYR A 1 97 ? -2.336 1.977 8.922 1 91.75 97 TYR A CA 1
ATOM 812 C C . TYR A 1 97 ? -2.799 2.436 7.539 1 91.75 97 TYR A C 1
ATOM 814 O O . TYR A 1 97 ? -3.215 3.584 7.367 1 91.75 97 TYR A O 1
ATOM 822 N N . GLY A 1 98 ? -2.494 1.617 6.535 1 95.62 98 GLY A N 1
ATOM 823 C CA . GLY A 1 98 ? -3.027 1.873 5.203 1 95.62 98 GLY A CA 1
ATOM 824 C C . GLY A 1 98 ? -2.129 2.762 4.363 1 95.62 98 GLY A C 1
ATOM 825 O O . GLY A 1 98 ? -2.529 3.219 3.291 1 95.62 98 GLY A O 1
ATOM 826 N N . MET A 1 99 ? -0.896 3.01 4.871 1 96.81 99 MET A N 1
ATOM 827 C CA . MET A 1 99 ? -0.028 3.895 4.098 1 96.81 99 MET A CA 1
ATOM 828 C C . MET A 1 99 ? 1.44 3.559 4.336 1 96.81 99 MET A C 1
ATOM 830 O O . MET A 1 99 ? 1.801 3.041 5.391 1 96.81 99 MET A O 1
ATOM 834 N N . PHE A 1 100 ? 2.219 3.832 3.33 1 97.81 100 PHE A N 1
ATOM 835 C CA . PHE A 1 100 ? 3.662 3.904 3.521 1 97.81 100 PHE A CA 1
ATOM 836 C C . PHE A 1 100 ? 4.062 5.25 4.113 1 97.81 100 PHE A C 1
ATOM 838 O O . PHE A 1 100 ? 3.477 6.281 3.777 1 97.81 100 PHE A O 1
ATOM 845 N N . ASP A 1 101 ? 5.062 5.184 4.984 1 97.5 101 ASP A N 1
ATOM 846 C CA . ASP A 1 101 ? 5.66 6.426 5.457 1 97.5 101 ASP A CA 1
ATOM 847 C C . ASP A 1 101 ? 7.086 6.195 5.953 1 97.5 101 ASP A C 1
ATOM 849 O O . ASP A 1 101 ? 7.578 5.066 5.945 1 97.5 101 ASP A O 1
ATOM 853 N N . LEU A 1 102 ? 7.734 7.312 6.266 1 97.38 102 LEU A N 1
ATOM 854 C CA . LEU A 1 102 ? 9.086 7.273 6.816 1 97.38 102 LEU A CA 1
ATOM 855 C C . LEU A 1 102 ? 9.047 7.043 8.32 1 97.38 102 LEU A C 1
ATOM 857 O O . LEU A 1 102 ? 8.32 7.738 9.047 1 97.38 102 LEU A O 1
ATOM 861 N N . TYR A 1 103 ? 9.773 6.043 8.758 1 96.88 103 TYR A N 1
ATOM 862 C CA . TYR A 1 103 ? 9.844 5.727 10.18 1 96.88 103 TYR A CA 1
ATOM 863 C C . TYR A 1 103 ? 11.273 5.844 10.695 1 96.88 103 TYR A C 1
ATOM 865 O O . TYR A 1 103 ? 12.227 5.488 10 1 96.88 103 TYR A O 1
ATOM 873 N N . HIS A 1 104 ? 11.375 6.363 11.875 1 95.75 104 HIS A N 1
ATOM 874 C CA . HIS A 1 104 ? 12.633 6.438 12.609 1 95.75 104 HIS A CA 1
ATOM 875 C C . HIS A 1 104 ? 12.445 6.031 14.062 1 95.75 104 HIS A C 1
ATOM 877 O O . HIS A 1 104 ? 11.641 6.625 14.781 1 95.75 104 HIS A O 1
ATOM 883 N N . SER A 1 105 ? 13.227 5.012 14.5 1 91.56 105 SER A N 1
ATOM 884 C CA . SER A 1 105 ? 13.18 4.531 15.883 1 91.56 105 SER A CA 1
ATOM 885 C C . SER A 1 105 ? 11.75 4.23 16.312 1 91.56 105 SER A C 1
ATOM 887 O O . SER A 1 105 ? 11.32 4.656 17.391 1 91.56 105 SER A O 1
ATOM 889 N N . GLY A 1 106 ? 11.039 3.658 15.414 1 88.25 106 GLY A N 1
ATOM 890 C CA . GLY A 1 106 ? 9.703 3.178 15.734 1 88.25 106 GLY A CA 1
ATOM 891 C C . GLY A 1 106 ? 8.648 4.262 15.648 1 88.25 106 GLY A C 1
ATOM 892 O O . GLY A 1 106 ? 7.465 4 15.875 1 88.25 106 GLY A O 1
ATOM 893 N N . VAL A 1 107 ? 9.133 5.465 15.289 1 92.62 107 VAL A N 1
ATOM 894 C CA . VAL A 1 107 ? 8.203 6.59 15.234 1 92.62 107 VAL A CA 1
ATOM 895 C C . VAL A 1 107 ? 7.934 6.965 13.781 1 92.62 107 VAL A C 1
ATOM 897 O O . VAL A 1 107 ? 8.859 7.062 12.977 1 92.62 107 VAL A O 1
ATOM 900 N N . CYS A 1 108 ? 6.68 7.109 13.484 1 94.19 108 CYS A N 1
ATOM 901 C CA . CYS A 1 108 ? 6.305 7.594 12.164 1 94.19 108 CYS A CA 1
ATOM 902 C C . CYS A 1 108 ? 6.602 9.086 12.023 1 94.19 108 CYS A C 1
ATOM 904 O O . CYS A 1 108 ? 6.203 9.883 12.867 1 94.19 108 CYS A O 1
ATOM 906 N N . LEU A 1 109 ? 7.168 9.477 10.93 1 93.62 109 LEU A N 1
ATOM 907 C CA . LEU A 1 109 ? 7.523 10.883 10.742 1 93.62 109 LEU A CA 1
ATOM 908 C C . LEU A 1 109 ? 6.453 11.609 9.93 1 93.62 109 LEU A C 1
ATOM 910 O O . LEU A 1 109 ? 6.539 12.82 9.727 1 93.62 109 LEU A O 1
ATOM 914 N N . ALA A 1 110 ? 5.523 10.898 9.383 1 92.38 110 ALA A N 1
ATOM 915 C CA . ALA A 1 110 ? 4.312 11.398 8.734 1 92.38 110 ALA A CA 1
ATOM 916 C C . ALA A 1 110 ? 4.656 12.258 7.52 1 92.38 110 ALA A C 1
ATOM 918 O O . ALA A 1 110 ? 3.996 13.266 7.258 1 92.38 110 ALA A O 1
ATOM 919 N N . ILE A 1 111 ? 5.699 11.883 6.785 1 93.75 111 ILE A N 1
ATOM 920 C CA . ILE A 1 111 ? 6.148 12.68 5.648 1 93.75 111 ILE A CA 1
ATOM 921 C C . ILE A 1 111 ? 5.184 12.508 4.48 1 93.75 111 ILE A C 1
ATOM 923 O O . ILE A 1 111 ? 4.742 13.492 3.879 1 93.75 111 ILE A O 1
ATOM 927 N N . VAL A 1 112 ? 4.77 11.305 4.184 1 93.81 112 VAL A N 1
ATOM 928 C CA . VAL A 1 112 ? 3.883 11.016 3.064 1 93.81 112 VAL A CA 1
ATOM 929 C C . VAL A 1 112 ? 2.514 11.641 3.314 1 93.81 112 VAL A C 1
ATOM 931 O O . VAL A 1 112 ? 1.963 12.312 2.438 1 93.81 112 VAL A O 1
ATOM 934 N N . ALA A 1 113 ? 2.057 11.484 4.527 1 91.44 113 ALA A N 1
ATOM 935 C CA . ALA A 1 113 ? 0.76 12.062 4.887 1 91.44 113 ALA A CA 1
ATOM 936 C C . ALA A 1 113 ? 0.775 13.578 4.754 1 91.44 113 ALA A C 1
ATOM 938 O O . ALA A 1 113 ? -0.168 14.172 4.227 1 91.44 113 ALA A O 1
ATOM 939 N N . GLN A 1 114 ? 1.798 14.203 5.191 1 90.31 114 GLN A N 1
ATOM 940 C CA . GLN A 1 114 ? 1.904 15.656 5.145 1 90.31 114 GLN A CA 1
ATOM 941 C C . GLN A 1 114 ? 2.049 16.156 3.707 1 90.31 114 GLN A C 1
ATOM 943 O O . GLN A 1 114 ? 1.483 17.188 3.34 1 90.31 114 GLN A O 1
ATOM 948 N N . GLU A 1 115 ? 2.85 15.453 2.941 1 88.62 115 GLU A N 1
ATOM 949 C CA . GLU A 1 115 ? 3.021 15.82 1.539 1 88.62 115 GLU A CA 1
ATOM 950 C C . GLU A 1 115 ? 1.685 15.836 0.803 1 88.62 115 GLU A C 1
ATOM 952 O O . GLU A 1 115 ? 1.426 16.719 -0.012 1 88.62 115 GLU A O 1
ATOM 957 N N . TYR A 1 116 ? 0.915 14.953 1.201 1 84.81 116 TYR A N 1
ATOM 958 C CA . TYR A 1 116 ? -0.379 14.805 0.543 1 84.81 116 TYR A CA 1
ATOM 959 C C . TYR A 1 116 ? -1.371 15.844 1.051 1 84.81 116 TYR A C 1
ATOM 961 O O . TYR A 1 116 ? -2.078 16.484 0.261 1 84.81 116 TYR A O 1
ATOM 969 N N . MET A 1 117 ? -1.374 16.078 2.344 1 84.31 117 MET A N 1
ATOM 970 C CA . MET A 1 117 ? -2.414 16.906 2.963 1 84.31 117 MET A CA 1
ATOM 971 C C . MET A 1 117 ? -2.045 18.375 2.916 1 84.31 117 MET A C 1
ATOM 973 O O . MET A 1 117 ? -2.92 19.234 2.793 1 84.31 117 MET A O 1
ATOM 977 N N . THR A 1 118 ? -0.849 18.703 3.17 1 78.75 118 THR A N 1
ATOM 978 C CA . THR A 1 118 ? -0.472 20.109 3.355 1 78.75 118 THR A CA 1
ATOM 979 C C . THR A 1 118 ? 0.347 20.609 2.17 1 78.75 118 THR A C 1
ATOM 981 O O . THR A 1 118 ? 0.726 21.781 2.123 1 78.75 118 THR A O 1
ATOM 984 N N . ASP A 1 119 ? 0.516 19.719 1.112 1 76.69 119 ASP A N 1
ATOM 985 C CA . ASP A 1 119 ? 1.212 20.047 -0.127 1 76.69 119 ASP A CA 1
ATOM 986 C C . ASP A 1 119 ? 2.615 20.594 0.155 1 76.69 119 ASP A C 1
ATOM 988 O O . ASP A 1 119 ? 3.041 21.578 -0.442 1 76.69 119 ASP A O 1
ATOM 992 N N . ILE A 1 120 ? 3.193 20.094 1.162 1 82.94 120 ILE A N 1
ATOM 993 C CA . ILE A 1 120 ? 4.59 20.453 1.396 1 82.94 120 ILE A CA 1
ATOM 994 C C . ILE A 1 120 ? 5.453 19.953 0.243 1 82.94 120 ILE A C 1
ATOM 996 O O . ILE A 1 120 ? 5.109 18.953 -0.411 1 82.94 120 ILE A O 1
ATOM 1000 N N . GLU A 1 121 ? 6.504 20.672 -0.039 1 88.38 121 GLU A N 1
ATOM 1001 C CA . GLU A 1 121 ? 7.484 20.203 -1.013 1 88.38 121 GLU A CA 1
ATOM 1002 C C . GLU A 1 121 ? 8.469 19.219 -0.382 1 88.38 121 GLU A C 1
ATOM 1004 O O . GLU A 1 121 ? 9.133 19.547 0.604 1 88.38 121 GLU A O 1
ATOM 1009 N N . VAL A 1 122 ? 8.477 18.125 -0.908 1 94.12 122 VAL A N 1
ATOM 1010 C CA . VAL A 1 122 ? 9.305 17.062 -0.337 1 94.12 122 VAL A CA 1
ATOM 1011 C C . VAL A 1 122 ? 10.234 16.5 -1.41 1 94.12 122 VAL A C 1
ATOM 1013 O O . VAL A 1 122 ? 9.805 16.266 -2.545 1 94.12 122 VAL A O 1
ATOM 1016 N N . GLU A 1 123 ? 11.508 16.391 -1.044 1 96.38 123 GLU A N 1
ATOM 1017 C CA . GLU A 1 123 ? 12.477 15.688 -1.877 1 96.38 123 GLU A CA 1
ATOM 1018 C C . GLU A 1 123 ? 12.977 14.414 -1.192 1 96.38 123 GLU A C 1
ATOM 1020 O O . GLU A 1 123 ? 13.547 14.477 -0.101 1 96.38 123 GLU A O 1
ATOM 1025 N N . TRP A 1 124 ? 12.75 13.336 -1.844 1 98 124 TRP A N 1
ATOM 1026 C CA . TRP A 1 124 ? 13.172 12.039 -1.332 1 98 124 TRP A CA 1
ATOM 1027 C C . TRP A 1 124 ? 14.492 11.602 -1.962 1 98 124 TRP A C 1
ATOM 1029 O O . TRP A 1 124 ? 14.711 11.805 -3.158 1 98 124 TRP A O 1
ATOM 1039 N N . GLU A 1 125 ? 15.336 10.961 -1.178 1 98.75 125 GLU A N 1
ATOM 1040 C CA . GLU A 1 125 ? 16.547 10.312 -1.685 1 98.75 125 GLU A CA 1
ATOM 1041 C C . GLU A 1 125 ? 16.766 8.961 -1.02 1 98.75 125 GLU A C 1
ATOM 1043 O O . GLU A 1 125 ? 16.938 8.875 0.198 1 98.75 125 GLU A O 1
ATOM 1048 N N . VAL A 1 126 ? 16.734 7.922 -1.821 1 98.75 126 VAL A N 1
ATOM 1049 C CA . VAL A 1 126 ? 17.062 6.594 -1.31 1 98.75 126 VAL A CA 1
ATOM 1050 C C . VAL A 1 126 ? 18.578 6.477 -1.099 1 98.75 126 VAL A C 1
ATOM 1052 O O . VAL A 1 126 ? 19.344 6.625 -2.043 1 98.75 126 VAL A O 1
ATOM 1055 N N . ILE A 1 127 ? 18.984 6.148 0.126 1 98.44 127 ILE A N 1
ATOM 1056 C CA . ILE A 1 127 ? 20.406 6.121 0.416 1 98.44 127 ILE A CA 1
ATOM 1057 C C . ILE A 1 127 ? 20.828 4.707 0.823 1 98.44 127 ILE A C 1
ATOM 1059 O O . ILE A 1 127 ? 21.984 4.461 1.126 1 98.44 127 ILE A O 1
ATOM 1063 N N . GLY A 1 128 ? 20.016 3.74 0.893 1 97.81 128 GLY A N 1
ATOM 1064 C CA . GLY A 1 128 ? 20.25 2.354 1.258 1 97.81 128 GLY A CA 1
ATOM 1065 C C . GLY A 1 128 ? 18.984 1.604 1.623 1 97.81 128 GLY A C 1
ATOM 1066 O O . GLY A 1 128 ? 17.891 2.012 1.245 1 97.81 128 GLY A O 1
ATOM 1067 N N . ASN A 1 129 ? 19.125 0.479 2.205 1 97.5 129 ASN A N 1
ATOM 1068 C CA . ASN A 1 129 ? 18.016 -0.285 2.752 1 97.5 129 ASN A CA 1
ATOM 1069 C C . ASN A 1 129 ? 18.391 -0.96 4.07 1 97.5 129 ASN A C 1
ATOM 1071 O O . ASN A 1 129 ? 19.562 -1.018 4.426 1 97.5 129 ASN A O 1
ATOM 1075 N N . ILE A 1 130 ? 17.469 -1.45 4.789 1 96.75 130 ILE A N 1
ATOM 1076 C CA . ILE A 1 130 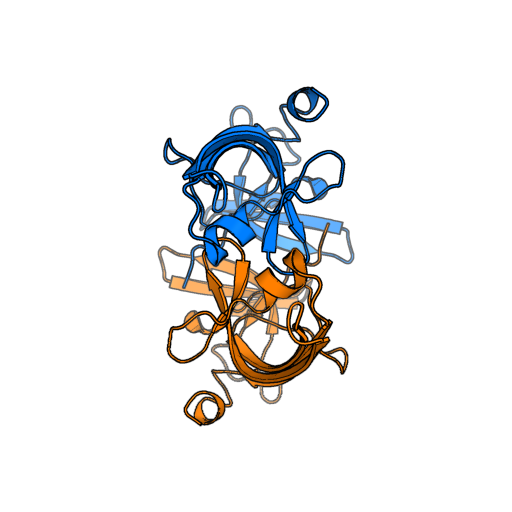? 17.672 -1.906 6.16 1 96.75 130 ILE A CA 1
ATOM 1077 C C . ILE A 1 130 ? 18.344 -3.273 6.152 1 96.75 130 ILE A C 1
ATOM 1079 O O . ILE A 1 130 ? 18.812 -3.742 7.191 1 96.75 130 ILE A O 1
ATOM 1083 N N . TYR A 1 131 ? 18.516 -3.859 5.031 1 94.94 131 TYR A N 1
ATOM 1084 C CA . TYR A 1 131 ? 19.109 -5.191 4.93 1 94.94 131 TYR A CA 1
ATOM 1085 C C . TYR A 1 131 ? 20.594 -5.105 4.613 1 94.94 131 TYR A C 1
ATOM 1087 O O . TYR A 1 131 ? 21.406 -5.816 5.215 1 94.94 131 TYR A O 1
ATOM 1095 N N . GLU A 1 132 ? 20.938 -4.219 3.75 1 94.69 132 GLU A N 1
ATOM 1096 C CA . GLU A 1 132 ? 22.312 -4.109 3.279 1 94.69 132 GLU A CA 1
ATOM 1097 C C . GLU A 1 132 ? 23.062 -2.996 4.008 1 94.69 132 GLU A C 1
ATOM 1099 O O . GLU A 1 132 ? 24.297 -3.01 4.078 1 94.69 132 GLU A O 1
ATOM 1104 N N . ASN A 1 133 ? 22.312 -2.008 4.555 1 96.25 133 ASN A N 1
ATOM 1105 C CA . ASN A 1 133 ? 22.922 -0.845 5.195 1 96.25 133 ASN A CA 1
ATOM 1106 C C . ASN A 1 133 ? 22.312 -0.578 6.566 1 96.25 133 ASN A C 1
ATOM 1108 O O . ASN A 1 133 ? 21.891 0.542 6.855 1 96.25 133 ASN A O 1
ATOM 1112 N N . PRO A 1 134 ? 22.203 -1.488 7.449 1 92.75 134 PRO A N 1
ATOM 1113 C CA . PRO A 1 134 ? 21.562 -1.284 8.758 1 92.75 134 PRO A CA 1
ATOM 1114 C C . PRO A 1 134 ? 22.219 -0.166 9.562 1 92.75 134 PRO A C 1
ATOM 1116 O O . PRO A 1 134 ? 21.578 0.437 10.422 1 92.75 134 PRO A O 1
ATOM 1119 N N . GLU A 1 135 ? 23.422 0.162 9.273 1 93.62 135 GLU A N 1
ATOM 1120 C CA . GLU A 1 135 ? 24.172 1.182 10.008 1 93.62 135 GLU A CA 1
ATOM 1121 C C . GLU A 1 135 ? 23.594 2.572 9.75 1 93.62 135 GLU A C 1
ATOM 1123 O O . GLU A 1 135 ? 23.828 3.5 10.531 1 93.62 135 GLU A O 1
ATOM 1128 N N . LEU A 1 136 ? 22.844 2.719 8.711 1 93.88 136 LEU A N 1
ATOM 1129 C CA . LEU A 1 136 ? 22.328 4.023 8.328 1 93.88 136 LEU A CA 1
ATOM 1130 C C . LEU A 1 136 ? 21.125 4.398 9.188 1 93.88 136 LEU A C 1
ATOM 1132 O O . LEU A 1 136 ? 20.719 5.562 9.227 1 93.88 136 LEU A O 1
ATOM 1136 N N . ILE A 1 137 ? 20.328 3.531 9.82 1 85.12 137 ILE A N 1
ATOM 1137 C CA . ILE A 1 137 ? 19.156 3.834 10.625 1 85.12 137 ILE A CA 1
ATOM 1138 C C . ILE A 1 137 ? 19.578 4.219 12.039 1 85.12 137 ILE A C 1
ATOM 1140 O O . ILE A 1 137 ? 18.922 5.031 12.695 1 85.12 137 ILE A O 1
ATOM 1144 N N . ASN A 1 138 ? 20.609 3.617 12.695 1 71.5 138 ASN A N 1
ATOM 1145 C CA . ASN A 1 138 ? 21.078 3.91 14.047 1 71.5 138 ASN A CA 1
ATOM 1146 C C . ASN A 1 138 ? 21.953 5.152 14.078 1 71.5 138 ASN A C 1
ATOM 1148 O O . ASN A 1 138 ? 22.438 5.547 15.141 1 71.5 138 ASN A O 1
ATOM 1152 N N . SER A 1 139 ? 22.141 5.824 12.914 1 56 139 SER A N 1
ATOM 1153 C CA . SER A 1 139 ? 23.031 6.973 13.008 1 56 139 SER A CA 1
ATOM 1154 C C . SER A 1 139 ? 22.25 8.258 13.281 1 56 139 SER A C 1
ATOM 1156 O O . SER A 1 139 ? 21.094 8.383 12.891 1 56 139 SER A O 1
ATOM 1158 N N . MET B 1 1 ? 5.945 -9.398 9.594 1 88.25 1 MET B N 1
ATOM 1159 C CA . MET B 1 1 ? 5.43 -8.953 8.297 1 88.25 1 MET B CA 1
ATOM 1160 C C . MET B 1 1 ? 3.924 -8.727 8.359 1 88.25 1 MET B C 1
ATOM 1162 O O . MET B 1 1 ? 3.201 -9.492 9 1 88.25 1 MET B O 1
ATOM 1166 N N . ARG B 1 2 ? 3.479 -7.668 7.711 1 92.44 2 ARG B N 1
ATOM 1167 C CA . ARG B 1 2 ? 2.041 -7.426 7.625 1 92.44 2 ARG B CA 1
ATOM 1168 C C . ARG B 1 2 ? 1.373 -8.43 6.695 1 92.44 2 ARG B C 1
ATOM 1170 O O . ARG B 1 2 ? 2.051 -9.133 5.934 1 92.44 2 ARG B O 1
ATOM 1177 N N . GLU B 1 3 ? 0.077 -8.492 6.777 1 95.38 3 GLU B N 1
ATOM 1178 C CA . GLU B 1 3 ? -0.652 -9.359 5.863 1 95.38 3 GLU B CA 1
ATOM 1179 C C . GLU B 1 3 ? -0.737 -8.75 4.469 1 95.38 3 GLU B C 1
ATOM 1181 O O . GLU B 1 3 ? -1.275 -7.656 4.297 1 95.38 3 GLU B O 1
ATOM 1186 N N . ILE B 1 4 ? -0.161 -9.461 3.494 1 97.56 4 ILE B N 1
ATOM 1187 C CA . ILE B 1 4 ? -0.213 -9.023 2.102 1 97.56 4 ILE B CA 1
ATOM 1188 C C . ILE B 1 4 ? -1.09 -9.977 1.295 1 97.56 4 ILE B C 1
ATOM 1190 O O . ILE B 1 4 ? -0.748 -11.148 1.122 1 97.56 4 ILE B O 1
ATOM 1194 N N . LYS B 1 5 ? -2.207 -9.469 0.853 1 97.38 5 LYS B N 1
ATOM 1195 C CA . LYS B 1 5 ? -3.102 -10.266 0.019 1 97.38 5 LYS B CA 1
ATOM 1196 C C . LYS B 1 5 ? -3.98 -9.375 -0.854 1 97.38 5 LYS B C 1
ATOM 1198 O O . LYS B 1 5 ? -4.082 -8.172 -0.616 1 97.38 5 LYS B O 1
ATOM 1203 N N . PHE B 1 6 ? -4.547 -10 -1.811 1 98.12 6 PHE B N 1
ATOM 1204 C CA . PHE B 1 6 ? -5.375 -9.336 -2.809 1 98.12 6 PHE B CA 1
ATOM 1205 C C . PHE B 1 6 ? -6.711 -10.055 -2.973 1 98.12 6 PHE B C 1
ATOM 1207 O O . PHE B 1 6 ? -6.824 -11.242 -2.666 1 98.12 6 PHE B O 1
ATOM 1214 N N . ARG B 1 7 ? -7.629 -9.32 -3.385 1 97.75 7 ARG B N 1
ATOM 1215 C CA . ARG B 1 7 ? -8.953 -9.82 -3.717 1 97.75 7 ARG B CA 1
ATOM 1216 C C . ARG B 1 7 ? -9.312 -9.516 -5.168 1 97.75 7 ARG B C 1
ATOM 1218 O O . ARG B 1 7 ? -9.211 -8.367 -5.609 1 97.75 7 ARG B O 1
ATOM 1225 N N . GLU B 1 8 ? -9.758 -10.602 -5.902 1 96.38 8 GLU B N 1
ATOM 1226 C CA . GLU B 1 8 ? -9.969 -10.414 -7.332 1 96.38 8 GLU B CA 1
ATOM 1227 C C . GLU B 1 8 ? -11.148 -11.25 -7.828 1 96.38 8 GLU B C 1
ATOM 1229 O O . GLU B 1 8 ? -11.453 -12.297 -7.254 1 96.38 8 GLU B O 1
ATOM 1234 N N . LYS B 1 9 ? -11.781 -10.75 -8.867 1 97.06 9 LYS B N 1
ATOM 1235 C CA . LYS B 1 9 ? -12.891 -11.445 -9.523 1 97.06 9 LYS B CA 1
ATOM 1236 C C . LYS B 1 9 ? -12.383 -12.438 -10.562 1 97.06 9 LYS B C 1
ATOM 1238 O O . LYS B 1 9 ? -11.672 -12.055 -11.5 1 97.06 9 LYS B O 1
ATOM 1243 N N . PRO B 1 10 ? -12.82 -13.727 -10.43 1 96.5 10 PRO B N 1
ATOM 1244 C CA . PRO B 1 10 ? -12.391 -14.68 -11.453 1 96.5 10 PRO B CA 1
ATOM 1245 C C . PRO B 1 10 ? -13.031 -14.406 -12.82 1 96.5 10 PRO B C 1
ATOM 1247 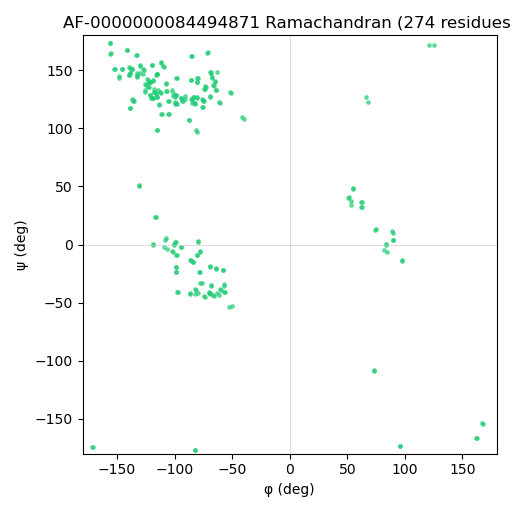O O . PRO B 1 10 ? -14.156 -13.922 -12.883 1 96.5 10 PRO B O 1
ATOM 1250 N N . ILE B 1 11 ? -12.281 -14.719 -13.859 1 96.88 11 ILE B N 1
ATOM 1251 C CA . ILE B 1 11 ? -12.789 -14.555 -15.211 1 96.88 11 ILE B CA 1
ATOM 1252 C C . ILE B 1 11 ? -13.891 -15.586 -15.477 1 96.88 11 ILE B C 1
ATOM 1254 O O . ILE B 1 11 ? -14.938 -15.258 -16.031 1 96.88 11 ILE B O 1
ATOM 1258 N N . GLU B 1 12 ? -13.656 -16.781 -15.039 1 95.5 12 GLU B N 1
ATOM 1259 C CA . GLU B 1 12 ? -14.633 -17.844 -15.211 1 95.5 12 GLU B CA 1
ATOM 1260 C C . GLU B 1 12 ? -15.672 -17.828 -14.094 1 95.5 12 GLU B C 1
ATOM 1262 O O . GLU B 1 12 ? -15.453 -17.234 -13.039 1 95.5 12 GLU B O 1
ATOM 1267 N N . ASP B 1 13 ? -16.781 -18.484 -14.344 1 94.81 13 ASP B N 1
ATOM 1268 C CA . ASP B 1 13 ? -17.859 -18.594 -13.375 1 94.81 13 ASP B CA 1
ATOM 1269 C C . ASP B 1 13 ? -17.609 -19.734 -12.391 1 94.81 13 ASP B C 1
ATOM 1271 O O . ASP B 1 13 ? -17.469 -20.891 -12.789 1 94.81 13 ASP B O 1
ATOM 1275 N N . TYR B 1 14 ? -17.578 -19.422 -11.148 1 93.25 14 TYR B N 1
ATOM 1276 C CA . TYR B 1 14 ? -17.359 -20.422 -10.102 1 93.25 14 TYR B CA 1
ATOM 1277 C C . TYR B 1 14 ? -18.578 -20.516 -9.18 1 93.25 14 TYR B C 1
ATOM 1279 O O . TYR B 1 14 ? -18.438 -20.75 -7.98 1 93.25 14 TYR B O 1
ATOM 1287 N N . GLY B 1 15 ? -19.703 -20.109 -9.758 1 94.5 15 GLY B N 1
ATOM 1288 C CA . GLY B 1 15 ? -20.938 -20.219 -8.992 1 94.5 15 GLY B CA 1
ATOM 1289 C C . GLY B 1 15 ? -21.031 -19.188 -7.875 1 94.5 15 GLY B C 1
ATOM 1290 O O . GLY B 1 15 ? -20.984 -17.984 -8.117 1 94.5 15 GLY B O 1
ATOM 1291 N N . ASP B 1 16 ? -20.906 -19.719 -6.699 1 93.25 16 ASP B N 1
ATOM 1292 C CA . ASP B 1 16 ? -21.125 -18.875 -5.527 1 93.25 16 ASP B CA 1
ATOM 1293 C C . ASP B 1 16 ? -19.859 -18.094 -5.164 1 93.25 16 ASP B C 1
ATOM 1295 O O . ASP B 1 16 ? -19.922 -17.125 -4.398 1 93.25 16 ASP B O 1
ATOM 1299 N N . ILE B 1 17 ? -18.797 -18.562 -5.754 1 91.62 17 ILE B N 1
ATOM 1300 C CA . ILE B 1 17 ? -17.547 -17.875 -5.48 1 91.62 17 ILE B CA 1
ATOM 1301 C C . ILE B 1 17 ? -17.359 -16.719 -6.453 1 91.62 17 ILE B C 1
ATOM 1303 O O . ILE B 1 17 ? -17.062 -16.922 -7.629 1 91.62 17 ILE B O 1
ATOM 1307 N N . LYS B 1 18 ? -17.531 -15.484 -5.914 1 94.88 18 LYS B N 1
ATOM 1308 C CA . LYS B 1 18 ? -17.469 -14.312 -6.781 1 94.88 18 LYS B CA 1
ATOM 1309 C C . LYS B 1 18 ? -16.094 -13.648 -6.703 1 94.88 18 LYS B C 1
ATOM 1311 O O . LYS B 1 18 ? -15.727 -12.875 -7.586 1 94.88 18 LYS B O 1
ATOM 1316 N N . TRP B 1 19 ? -15.43 -13.984 -5.621 1 95.81 19 TRP B N 1
ATOM 1317 C CA . TRP B 1 19 ? -14.141 -13.359 -5.383 1 95.81 19 TRP B CA 1
ATOM 1318 C C . TRP B 1 19 ? -13.133 -14.367 -4.84 1 95.81 19 TRP B C 1
ATOM 1320 O O . TRP B 1 19 ? -13.5 -15.266 -4.074 1 95.81 19 TRP B O 1
ATOM 1330 N N . PHE B 1 20 ? -11.938 -14.219 -5.195 1 96.06 20 PHE B N 1
ATOM 1331 C CA . PHE B 1 20 ? -10.82 -14.984 -4.637 1 96.06 20 PHE B CA 1
ATOM 1332 C C . PHE B 1 20 ? -9.859 -14.07 -3.889 1 96.06 20 PHE B C 1
ATOM 1334 O O . PHE B 1 20 ? -9.68 -12.906 -4.258 1 96.06 20 PHE B O 1
ATOM 1341 N N . VAL B 1 21 ? -9.281 -14.633 -2.83 1 96.44 21 VAL B N 1
ATOM 1342 C CA . VAL B 1 21 ? -8.281 -13.914 -2.049 1 96.44 21 VAL B CA 1
ATOM 1343 C C . VAL B 1 21 ? -6.977 -14.711 -2.016 1 96.44 21 VAL B C 1
ATOM 1345 O O . VAL B 1 21 ? -6.992 -15.93 -1.829 1 96.44 21 VAL B O 1
ATOM 1348 N N . GLY B 1 22 ? -5.84 -14.023 -2.225 1 96.69 22 GLY B N 1
ATOM 1349 C CA . GLY B 1 22 ? -4.547 -14.688 -2.191 1 96.69 22 GLY B CA 1
ATOM 1350 C C . GLY B 1 22 ? -3.422 -13.828 -2.734 1 96.69 22 GLY B C 1
ATOM 1351 O O . GLY B 1 22 ? -3.461 -12.602 -2.623 1 96.69 22 GLY B O 1
ATOM 1352 N N . SER B 1 23 ? -2.383 -14.531 -3.217 1 97.06 23 SER B N 1
ATOM 1353 C CA . SER B 1 23 ? -1.244 -13.859 -3.834 1 97.06 23 SER B CA 1
ATOM 1354 C C . SER B 1 23 ? -1.546 -13.477 -5.277 1 97.06 23 SER B C 1
ATOM 1356 O O . SER B 1 23 ? -2.156 -14.25 -6.02 1 97.06 23 SER B O 1
ATOM 1358 N N . LEU B 1 24 ? -1.104 -12.32 -5.641 1 96.56 24 LEU B N 1
ATOM 1359 C CA . LEU B 1 24 ? -1.371 -11.781 -6.973 1 96.56 24 LEU B CA 1
ATOM 1360 C C . LEU B 1 24 ? -0.18 -12.008 -7.895 1 96.56 24 LEU B C 1
ATOM 1362 O O . LEU B 1 24 ? 0.957 -11.688 -7.539 1 96.56 24 LEU B O 1
ATOM 1366 N N . ILE B 1 25 ? -0.452 -12.562 -9.016 1 95.5 25 ILE B N 1
ATOM 1367 C CA . ILE B 1 25 ? 0.55 -12.727 -10.062 1 95.5 25 ILE B CA 1
ATOM 1368 C C . ILE B 1 25 ? 0.153 -11.898 -11.281 1 95.5 25 ILE B C 1
ATOM 1370 O O . ILE B 1 25 ? -0.942 -12.07 -11.82 1 95.5 25 ILE B O 1
ATOM 1374 N N . LEU B 1 26 ? 1.085 -11.078 -11.711 1 95.69 26 LEU B N 1
ATOM 1375 C CA . LEU B 1 26 ? 0.782 -10.164 -12.805 1 95.69 26 LEU B CA 1
ATOM 1376 C C . LEU B 1 26 ? 1.734 -10.391 -13.977 1 95.69 26 LEU B C 1
ATOM 1378 O O . LEU B 1 26 ? 2.93 -10.617 -13.773 1 95.69 26 LEU B O 1
ATOM 1382 N N . SER B 1 27 ? 1.193 -10.336 -15.141 1 93.44 27 SER B N 1
ATOM 1383 C CA . SER B 1 27 ? 1.933 -10.18 -16.391 1 93.44 27 SER B CA 1
ATOM 1384 C C . SER B 1 27 ? 1.59 -8.852 -17.062 1 93.44 27 SER B C 1
ATOM 1386 O O . SER B 1 27 ? 0.57 -8.75 -17.75 1 93.44 27 SER B O 1
ATOM 1388 N N . TYR B 1 28 ? 2.449 -7.918 -16.844 1 91.19 28 TYR B N 1
ATOM 1389 C CA . TYR B 1 28 ? 2.166 -6.59 -17.375 1 91.19 28 TYR B CA 1
ATOM 1390 C C . TYR B 1 28 ? 2.238 -6.586 -18.906 1 91.19 28 TYR B C 1
ATOM 1392 O O . TYR B 1 28 ? 1.467 -5.891 -19.562 1 91.19 28 TYR B O 1
ATOM 1400 N N . GLU B 1 29 ? 3.148 -7.367 -19.422 1 89.06 29 GLU B N 1
ATOM 1401 C CA . GLU B 1 29 ? 3.303 -7.426 -20.875 1 89.06 29 GLU B CA 1
ATOM 1402 C C . GLU B 1 29 ? 2.018 -7.895 -21.547 1 89.06 29 GLU B C 1
ATOM 1404 O O . GLU B 1 29 ? 1.606 -7.344 -22.578 1 89.06 29 GLU B O 1
ATOM 1409 N N . ASP B 1 30 ? 1.323 -8.844 -20.969 1 91.69 30 ASP B N 1
ATOM 1410 C CA . ASP B 1 30 ? 0.139 -9.445 -21.562 1 91.69 30 ASP B CA 1
ATOM 1411 C C . ASP B 1 30 ? -1.14 -8.891 -20.953 1 91.69 30 ASP B C 1
ATOM 1413 O O . ASP B 1 30 ? -2.244 -9.227 -21.391 1 91.69 30 ASP B O 1
ATOM 1417 N N . GLU B 1 31 ? -0.988 -8.078 -19.922 1 92.94 31 GLU B N 1
ATOM 1418 C CA . GLU B 1 31 ? -2.119 -7.562 -19.156 1 92.94 31 GLU B CA 1
ATOM 1419 C C . GLU B 1 31 ? -2.994 -8.695 -18.625 1 92.94 31 GLU B C 1
ATOM 1421 O O . GLU B 1 31 ? -4.211 -8.695 -18.828 1 92.94 31 GLU B O 1
ATOM 1426 N N . LEU B 1 32 ? -2.336 -9.672 -18.031 1 95.25 32 LEU B N 1
ATOM 1427 C CA . LEU B 1 32 ? -3.004 -10.797 -17.406 1 95.25 32 LEU B CA 1
ATOM 1428 C C . LEU B 1 32 ? -2.748 -10.805 -15.898 1 95.25 32 LEU B C 1
ATOM 1430 O O . LEU B 1 32 ? -1.666 -10.43 -15.445 1 95.25 32 LEU B O 1
ATOM 1434 N N . ALA B 1 33 ? -3.727 -11.25 -15.227 1 96.56 33 ALA B N 1
ATOM 1435 C CA . ALA B 1 33 ? -3.645 -11.367 -13.773 1 96.56 33 ALA B CA 1
ATOM 1436 C C . ALA B 1 33 ? -4.145 -12.727 -13.305 1 96.56 33 ALA B C 1
ATOM 1438 O O . ALA B 1 33 ? -5.102 -13.266 -13.859 1 96.56 33 ALA B O 1
ATOM 1439 N N . TYR B 1 34 ? -3.457 -13.211 -12.234 1 96 34 TYR B N 1
ATOM 1440 C CA . TYR B 1 34 ? -3.828 -14.469 -11.594 1 96 34 TYR B CA 1
ATOM 1441 C C . TYR B 1 34 ? -3.781 -14.344 -10.078 1 96 34 TYR B C 1
ATOM 1443 O O . TYR B 1 34 ? -3.027 -13.531 -9.539 1 96 34 TYR B O 1
ATOM 1451 N N . ILE B 1 35 ? -4.605 -15.133 -9.492 1 96.62 35 ILE B N 1
ATOM 1452 C CA . ILE B 1 35 ? -4.547 -15.227 -8.031 1 96.62 35 ILE B CA 1
ATOM 1453 C C . ILE B 1 35 ? -4.152 -16.641 -7.625 1 96.62 35 ILE B C 1
ATOM 1455 O O . ILE B 1 35 ? -4.617 -17.625 -8.219 1 96.62 35 ILE B O 1
ATOM 1459 N N . GLU B 1 36 ? -3.168 -16.641 -6.777 1 93.62 36 GLU B N 1
ATOM 1460 C CA . GLU B 1 36 ? -2.73 -17.906 -6.191 1 93.62 36 GLU B CA 1
ATOM 1461 C C . GLU B 1 36 ? -3.199 -18.031 -4.746 1 93.62 36 GLU B C 1
ATOM 1463 O O . GLU B 1 36 ? -2.854 -17.203 -3.898 1 93.62 36 GLU B O 1
ATOM 1468 N N . GLU B 1 37 ? -4.078 -18.953 -4.59 1 84.69 37 GLU B N 1
ATOM 1469 C CA . GLU B 1 37 ? -4.5 -19.281 -3.232 1 84.69 37 GLU B CA 1
ATOM 1470 C C . GLU B 1 37 ? -3.639 -20.391 -2.643 1 84.69 37 GLU B C 1
ATOM 1472 O O . GLU B 1 37 ? -3.451 -21.438 -3.27 1 84.69 37 GLU B O 1
ATOM 1477 N N . ASP B 1 38 ? -3.16 -20.141 -1.564 1 75.44 38 ASP B N 1
ATOM 1478 C CA . ASP B 1 38 ? -2.213 -21.062 -0.939 1 75.44 38 ASP B CA 1
ATOM 1479 C C . ASP B 1 38 ? -2.656 -22.516 -1.114 1 75.44 38 ASP B C 1
ATOM 1481 O O . ASP B 1 38 ? -3.684 -22.922 -0.569 1 75.44 38 ASP B O 1
ATOM 1485 N N . GLY B 1 39 ? -1.868 -23.234 -1.987 1 70.69 39 GLY B N 1
ATOM 1486 C CA . GLY B 1 39 ? -2.055 -24.672 -2.156 1 70.69 39 GLY B CA 1
ATOM 1487 C C . GLY B 1 39 ? -3.18 -25.016 -3.113 1 70.69 39 GLY B C 1
ATOM 1488 O O . GLY B 1 39 ? -3.475 -26.188 -3.332 1 70.69 39 GLY B O 1
ATOM 1489 N N . GLN B 1 40 ? -3.953 -24.094 -3.641 1 77.56 40 GLN B N 1
ATOM 1490 C CA . GLN B 1 40 ? -5.125 -24.422 -4.445 1 77.56 40 GLN B CA 1
ATOM 1491 C C . GLN B 1 40 ? -4.887 -24.094 -5.918 1 77.56 40 GLN B C 1
ATOM 1493 O O . GLN B 1 40 ? -5.73 -24.391 -6.77 1 77.56 40 GLN B O 1
ATOM 1498 N N . GLY B 1 41 ? -3.721 -23.547 -6.18 1 85.44 41 GLY B N 1
ATOM 1499 C CA . GLY B 1 41 ? -3.406 -23.266 -7.566 1 85.44 41 GLY B CA 1
ATOM 1500 C C . GLY B 1 41 ? -3.729 -21.828 -7.965 1 85.44 41 GLY B C 1
ATOM 1501 O O . GLY B 1 41 ? -4.039 -21 -7.109 1 85.44 41 GLY B O 1
ATOM 1502 N N . THR B 1 42 ? -3.574 -21.594 -9.328 1 92.5 42 THR B N 1
ATOM 1503 C CA . THR B 1 42 ? -3.748 -20.234 -9.844 1 92.5 42 THR B CA 1
ATOM 1504 C C . THR B 1 42 ? -5.062 -20.125 -10.617 1 92.5 42 THR B C 1
ATOM 1506 O O . THR B 1 42 ? -5.465 -21.047 -11.32 1 92.5 42 THR B O 1
ATOM 1509 N N . VAL B 1 43 ? -5.715 -19.062 -10.406 1 95.69 43 VAL B N 1
ATOM 1510 C CA . VAL B 1 43 ? -6.973 -18.75 -11.078 1 95.69 43 VAL B CA 1
ATOM 1511 C C . VAL B 1 43 ? -6.832 -17.453 -11.867 1 95.69 43 VAL B C 1
ATOM 1513 O O . VAL B 1 43 ? -6.395 -16.438 -11.328 1 95.69 43 VAL B O 1
ATOM 1516 N N . PRO B 1 44 ? -7.168 -17.516 -13.188 1 96.94 44 PRO B N 1
ATOM 1517 C CA . PRO B 1 44 ? -7.199 -16.234 -13.906 1 96.94 44 PRO B CA 1
ATOM 1518 C C . PRO B 1 44 ? -8.281 -15.289 -13.391 1 96.94 44 PRO B C 1
ATOM 1520 O O . PRO B 1 44 ? -9.391 -15.727 -13.07 1 96.94 44 PRO B O 1
ATOM 1523 N N . VAL B 1 45 ? -7.922 -14.062 -13.328 1 97.31 45 VAL B N 1
ATOM 1524 C CA . VAL B 1 45 ? -8.852 -13.086 -12.766 1 97.31 45 VAL B CA 1
ATOM 1525 C C . VAL B 1 45 ? -8.922 -11.859 -13.672 1 97.31 45 VAL B C 1
ATOM 1527 O O . VAL B 1 45 ? -8.062 -11.672 -14.547 1 97.31 45 VAL B O 1
ATOM 1530 N N . GLU B 1 46 ? -9.984 -11.047 -13.484 1 97.44 46 GLU B N 1
ATOM 1531 C CA . GLU B 1 46 ? -10.148 -9.805 -14.234 1 97.44 46 GLU B CA 1
ATOM 1532 C C . GLU B 1 46 ? -9.117 -8.758 -13.82 1 97.44 46 GLU B C 1
ATOM 1534 O O . GLU B 1 46 ? -9.023 -8.406 -12.648 1 97.44 46 GLU B O 1
ATOM 1539 N N . TRP B 1 47 ? -8.445 -8.234 -14.734 1 96.69 47 TRP B N 1
ATOM 1540 C CA . TRP B 1 47 ? -7.352 -7.281 -14.539 1 96.69 47 TRP B CA 1
ATOM 1541 C C . TRP B 1 47 ? -7.82 -6.066 -13.75 1 96.69 47 TRP B C 1
ATOM 1543 O O . TRP B 1 47 ? -7.152 -5.637 -12.805 1 96.69 47 TRP B O 1
ATOM 1553 N N . GLU B 1 48 ? -8.992 -5.574 -14.023 1 95.19 48 GLU B N 1
ATOM 1554 C CA . GLU B 1 48 ? -9.477 -4.32 -13.453 1 95.19 48 GLU B CA 1
ATOM 1555 C C . GLU B 1 48 ? -10.016 -4.531 -12.039 1 95.19 48 GLU B C 1
ATOM 1557 O O . GLU B 1 48 ? -10.25 -3.564 -11.312 1 95.19 48 GLU B O 1
ATOM 1562 N N . SER B 1 49 ? -10.141 -5.785 -11.625 1 96.5 49 SER B N 1
ATOM 1563 C CA . SER B 1 49 ? -10.789 -6.059 -10.344 1 96.5 49 SER B CA 1
ATOM 1564 C C . SER B 1 49 ? -9.766 -6.176 -9.227 1 96.5 49 SER B C 1
ATOM 1566 O O . SER B 1 49 ? -10.133 -6.344 -8.055 1 96.5 49 SER B O 1
ATOM 1568 N N . VAL B 1 50 ? -8.5 -6.062 -9.555 1 96.44 50 VAL B N 1
ATOM 1569 C CA . VAL B 1 50 ? -7.426 -6.262 -8.586 1 96.44 50 VAL B CA 1
ATOM 1570 C C . VAL B 1 50 ? -7.551 -5.234 -7.465 1 96.44 50 VAL B C 1
ATOM 1572 O O . VAL B 1 50 ? -7.594 -4.027 -7.719 1 96.44 50 VAL B O 1
ATOM 1575 N N . GLY B 1 51 ? -7.66 -5.742 -6.254 1 98.25 51 GLY B N 1
ATOM 1576 C CA . GLY B 1 51 ? -7.711 -4.91 -5.062 1 98.25 51 GLY B CA 1
ATOM 1577 C C . GLY B 1 51 ? -6.855 -5.438 -3.928 1 98.25 51 GLY B C 1
ATOM 1578 O O . GLY B 1 51 ? -7.051 -6.562 -3.467 1 98.25 51 GLY B O 1
ATOM 1579 N N . GLN B 1 52 ? -5.984 -4.613 -3.43 1 98.69 52 GLN B N 1
ATOM 1580 C CA . GLN B 1 52 ? -5.094 -4.992 -2.34 1 98.69 52 GLN B CA 1
ATOM 1581 C C . GLN B 1 52 ? -5.762 -4.781 -0.983 1 98.69 52 GLN B C 1
ATOM 1583 O O . GLN B 1 52 ? -6.492 -3.807 -0.792 1 98.69 52 GLN B O 1
ATOM 1588 N N . TYR B 1 53 ? -5.504 -5.719 -0.048 1 98.75 53 TYR B N 1
ATOM 1589 C CA . TYR B 1 53 ? -5.918 -5.547 1.341 1 98.75 53 TYR B CA 1
ATOM 1590 C C . TYR B 1 53 ? -5.203 -4.359 1.976 1 98.75 53 TYR B C 1
ATOM 1592 O O . TYR B 1 53 ? -3.982 -4.227 1.861 1 98.75 53 TYR B O 1
ATOM 1600 N N . THR B 1 54 ? -5.922 -3.486 2.674 1 98.56 54 THR B N 1
ATOM 1601 C CA . THR B 1 54 ? -5.375 -2.264 3.248 1 98.56 54 THR B CA 1
ATOM 1602 C C . THR B 1 54 ? -4.777 -2.533 4.625 1 98.56 54 THR B C 1
ATOM 1604 O O . THR B 1 54 ? -4.086 -1.68 5.188 1 98.56 54 THR B O 1
ATOM 1607 N N . CYS B 1 55 ? -5.062 -3.699 5.227 1 97.56 55 CYS B N 1
ATOM 1608 C CA . CYS B 1 55 ? 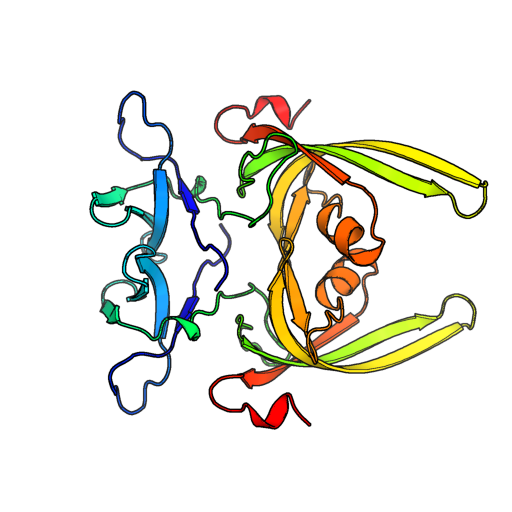-4.715 -4.059 6.598 1 97.56 55 CYS B CA 1
ATOM 1609 C C . CYS B 1 55 ? -5.613 -3.338 7.598 1 97.56 55 CYS B C 1
ATOM 1611 O O . CYS B 1 55 ? -5.281 -3.242 8.781 1 97.56 55 CYS B O 1
ATOM 1613 N N . LEU B 1 56 ? -6.703 -2.736 7.137 1 96.75 56 LEU B N 1
ATOM 1614 C CA . LEU B 1 56 ? -7.719 -2.109 7.977 1 96.75 56 LEU B CA 1
ATOM 1615 C C . LEU B 1 56 ? -9.016 -2.914 7.957 1 96.75 56 LEU B C 1
ATOM 1617 O O . LEU B 1 56 ? -9.289 -3.637 6.996 1 96.75 56 LEU B O 1
ATOM 1621 N N . LYS B 1 57 ? -9.742 -2.768 9.016 1 97.81 57 LYS B N 1
ATOM 1622 C CA . LYS B 1 57 ? -11.047 -3.414 9.117 1 97.81 57 LYS B CA 1
ATOM 1623 C C . LYS B 1 57 ? -12.133 -2.406 9.484 1 97.81 57 LYS B C 1
ATOM 1625 O O . LYS B 1 57 ? -11.852 -1.386 10.117 1 97.81 57 LYS B O 1
ATOM 1630 N N . ASP B 1 58 ? -13.234 -2.707 9.047 1 98.38 58 ASP B N 1
ATOM 1631 C CA . ASP B 1 58 ? -14.344 -1.823 9.383 1 98.38 58 ASP B CA 1
ATOM 1632 C C . ASP B 1 58 ? -14.898 -2.145 10.773 1 98.38 58 ASP B C 1
ATOM 1634 O O . ASP B 1 58 ? -14.352 -2.982 11.492 1 98.38 58 ASP B O 1
ATOM 1638 N N . LYS B 1 59 ? -15.945 -1.452 11.156 1 97.75 59 LYS B N 1
ATOM 1639 C CA . LYS B 1 59 ? -16.516 -1.576 12.5 1 97.75 59 LYS B CA 1
ATOM 1640 C C . LYS B 1 59 ? -17.062 -2.979 12.734 1 97.75 59 LYS B C 1
ATOM 1642 O O . LYS B 1 59 ? -17.219 -3.412 13.875 1 97.75 59 LYS B O 1
ATOM 1647 N N . ASN B 1 60 ? -17.359 -3.734 11.703 1 98.19 60 ASN B N 1
ATOM 1648 C CA . ASN B 1 60 ? -17.906 -5.078 11.797 1 98.19 60 ASN B CA 1
ATOM 1649 C C . ASN B 1 60 ? -16.828 -6.145 11.625 1 98.19 60 ASN B C 1
ATOM 1651 O O . ASN B 1 60 ? -17.141 -7.336 11.539 1 98.19 60 ASN B O 1
ATOM 1655 N N . GLY B 1 61 ? -15.602 -5.758 11.469 1 98.25 61 GLY B N 1
ATOM 1656 C CA . GLY B 1 61 ? -14.492 -6.691 11.344 1 98.25 61 GLY B CA 1
ATOM 1657 C C . GLY B 1 61 ? -14.211 -7.102 9.914 1 98.25 61 GLY B C 1
ATOM 1658 O O . GLY B 1 61 ? -13.375 -7.973 9.664 1 98.25 61 GLY B O 1
ATOM 1659 N N . LYS B 1 62 ? -14.93 -6.523 9.016 1 98.31 62 LYS B N 1
ATOM 1660 C CA . LYS B 1 62 ? -14.703 -6.84 7.609 1 98.31 62 LYS B CA 1
ATOM 1661 C C . LYS B 1 62 ? -13.414 -6.199 7.105 1 98.31 62 LYS B C 1
ATOM 1663 O O . LYS B 1 62 ? -13.156 -5.02 7.367 1 98.31 62 LYS B O 1
ATOM 1668 N N . GLU B 1 63 ? -12.586 -6.945 6.383 1 98.62 63 GLU B N 1
ATOM 1669 C CA . GLU B 1 63 ? -11.367 -6.434 5.77 1 98.62 63 GLU B CA 1
ATOM 1670 C C . GLU B 1 63 ? -11.68 -5.418 4.672 1 98.62 63 GLU B C 1
ATOM 1672 O O . GLU B 1 63 ? -12.617 -5.617 3.891 1 98.62 63 GLU B O 1
ATOM 1677 N N . ILE B 1 64 ? -10.961 -4.359 4.629 1 98.75 64 ILE B N 1
ATOM 1678 C CA . ILE B 1 64 ? -11.164 -3.32 3.623 1 98.75 64 ILE B CA 1
ATOM 1679 C C . ILE B 1 64 ? -10.141 -3.486 2.5 1 98.75 64 ILE B C 1
ATOM 1681 O O . ILE B 1 64 ? -8.93 -3.475 2.744 1 98.75 64 ILE B O 1
ATOM 1685 N N . TYR B 1 65 ? -10.617 -3.641 1.308 1 98.81 65 TYR B N 1
ATOM 1686 C CA . TYR B 1 65 ? -9.789 -3.785 0.119 1 98.81 65 TYR B CA 1
ATOM 1687 C C . TYR B 1 65 ? -9.922 -2.572 -0.792 1 98.81 65 TYR B C 1
ATOM 1689 O O . TYR B 1 65 ? -10.906 -1.832 -0.71 1 98.81 65 TYR B O 1
ATOM 1697 N N . GLU B 1 66 ? -8.883 -2.391 -1.608 1 98.62 66 GLU B N 1
ATOM 1698 C CA . GLU B 1 66 ? -9.016 -1.471 -2.732 1 98.62 66 GLU B CA 1
ATOM 1699 C C . GLU B 1 66 ? -10.258 -1.782 -3.561 1 98.62 66 GLU B C 1
ATOM 1701 O O . GLU B 1 66 ? -10.547 -2.947 -3.836 1 98.62 66 GLU B O 1
ATOM 1706 N N . GLY B 1 67 ? -11.102 -0.724 -3.871 1 97.62 67 GLY B N 1
ATOM 1707 C CA . GLY B 1 67 ? -12.328 -0.896 -4.625 1 97.62 67 GLY B CA 1
ATOM 1708 C C . GLY B 1 67 ? -13.562 -1.002 -3.742 1 97.62 67 GLY B C 1
ATOM 1709 O O . GLY B 1 67 ? -14.688 -0.91 -4.23 1 97.62 67 GLY B O 1
ATOM 1710 N N . ASP B 1 68 ? -13.367 -1.208 -2.447 1 98.38 68 ASP B N 1
ATOM 1711 C CA . ASP B 1 68 ? -14.516 -1.216 -1.538 1 98.38 68 ASP B CA 1
ATOM 1712 C C . ASP B 1 68 ? -15.133 0.174 -1.428 1 98.38 68 ASP B C 1
ATOM 1714 O O . ASP B 1 68 ? -14.43 1.182 -1.445 1 98.38 68 ASP B O 1
ATOM 1718 N N . ILE B 1 69 ? -16.406 0.213 -1.311 1 98.44 69 ILE B N 1
ATOM 1719 C CA . ILE B 1 69 ? -17.141 1.425 -0.966 1 98.44 69 ILE B CA 1
ATOM 1720 C C . ILE B 1 69 ? -17.375 1.475 0.542 1 98.44 69 ILE B C 1
ATOM 1722 O O . ILE B 1 69 ? -17.906 0.521 1.127 1 98.44 69 ILE B O 1
ATOM 1726 N N . CYS B 1 70 ? -16.969 2.578 1.118 1 98.5 70 CYS B N 1
ATOM 1727 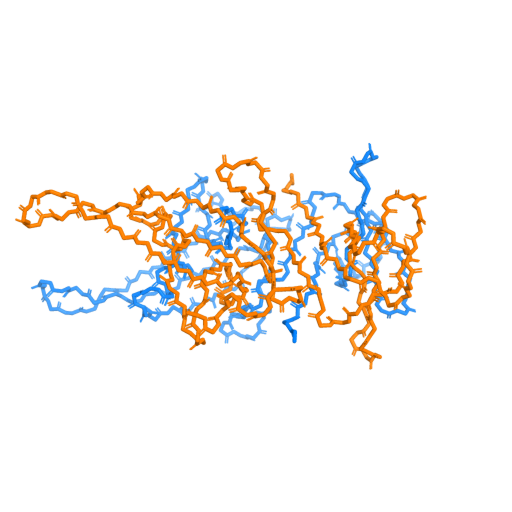C CA . CYS B 1 70 ? -17.094 2.705 2.566 1 98.5 70 CYS B CA 1
ATOM 1728 C C . CYS B 1 70 ? -17.906 3.941 2.936 1 98.5 70 CYS B C 1
ATOM 1730 O O . CYS B 1 70 ? -17.797 4.98 2.281 1 98.5 70 CYS B O 1
ATOM 1732 N N . ARG B 1 71 ? -18.703 3.859 3.922 1 98 71 ARG B N 1
ATOM 1733 C CA . ARG B 1 71 ? -19.25 4.965 4.703 1 98 71 ARG B CA 1
ATOM 1734 C C . ARG B 1 71 ? -18.391 5.234 5.938 1 98 71 ARG B C 1
ATOM 1736 O O . ARG B 1 71 ? -18.125 4.324 6.723 1 98 71 ARG B O 1
ATOM 1743 N N . VAL B 1 72 ? -17.938 6.402 6.047 1 97.19 72 VAL B N 1
ATOM 1744 C CA . VAL B 1 72 ? -17.031 6.742 7.133 1 97.19 72 VAL B CA 1
ATOM 1745 C C . VAL B 1 72 ? -17.656 7.82 8.016 1 97.19 72 VAL B C 1
ATOM 1747 O O . VAL B 1 72 ? -18.094 8.859 7.52 1 97.19 72 VAL B O 1
ATOM 1750 N N . ASN B 1 73 ? -17.734 7.555 9.273 1 96.44 73 ASN B N 1
ATOM 1751 C CA . ASN B 1 73 ? -18.109 8.531 10.289 1 96.44 73 ASN B CA 1
ATOM 1752 C C . ASN B 1 73 ? -16.906 9 11.094 1 96.44 73 ASN B C 1
ATOM 1754 O O . ASN B 1 73 ? -16.125 8.18 11.594 1 96.44 73 ASN B O 1
ATOM 1758 N N . TYR B 1 74 ? -16.703 10.273 11.102 1 92.31 74 TYR B N 1
ATOM 1759 C CA . TYR B 1 74 ? -15.555 10.727 11.883 1 92.31 74 TYR B CA 1
ATOM 1760 C C . TYR B 1 74 ? -15.898 11.992 12.664 1 92.31 74 TYR B C 1
ATOM 1762 O O . TYR B 1 74 ? -16.859 12.688 12.344 1 92.31 74 TYR B O 1
ATOM 1770 N N . LYS B 1 75 ? -15.18 12.164 13.844 1 89.75 75 LYS B N 1
ATOM 1771 C CA . LYS B 1 75 ? -15.32 13.297 14.75 1 89.75 75 LYS B CA 1
ATOM 1772 C C . LYS B 1 75 ? -14.016 14.078 14.859 1 89.75 75 LYS B C 1
ATOM 1774 O O . LYS B 1 75 ? -12.938 13.484 14.914 1 89.75 75 LYS B O 1
ATOM 1779 N N . ARG B 1 76 ? -14.164 15.414 14.758 1 81.06 76 ARG B N 1
ATOM 1780 C CA . ARG B 1 76 ? -13.008 16.281 14.93 1 81.06 76 ARG B CA 1
ATOM 1781 C C . ARG B 1 76 ? -13.273 17.344 16 1 81.06 76 ARG B C 1
ATOM 1783 O O . ARG B 1 76 ? -14.383 17.875 16.094 1 81.06 76 ARG B O 1
ATOM 1790 N N . GLU B 1 77 ? -12.234 17.531 16.797 1 77.06 77 GLU B N 1
ATOM 1791 C CA . GLU B 1 77 ? -12.359 18.609 17.781 1 77.06 77 GLU B CA 1
ATOM 1792 C C . GLU B 1 77 ? -12.18 19.969 17.125 1 77.06 77 GLU B C 1
ATOM 1794 O O . GLU B 1 77 ? -11.273 20.156 16.312 1 77.06 77 GLU B O 1
ATOM 1799 N N . GLN B 1 78 ? -13.273 20.891 17.344 1 71.25 78 GLN B N 1
ATOM 1800 C CA . GLN B 1 78 ? -13.141 22.266 16.891 1 71.25 78 GLN B CA 1
ATOM 1801 C C . GLN B 1 78 ? -12.352 23.094 17.906 1 71.25 78 GLN B C 1
ATOM 1803 O O . GLN B 1 78 ? -12.82 23.344 19.016 1 71.25 78 GLN B O 1
ATOM 1808 N N . HIS B 1 79 ? -11.133 23.234 17.594 1 66.56 79 HIS B N 1
ATOM 1809 C CA . HIS B 1 79 ? -10.258 23.906 18.562 1 66.56 79 HIS B CA 1
ATOM 1810 C C . HIS B 1 79 ? -10.828 25.25 18.984 1 66.56 79 HIS B C 1
ATOM 1812 O O . HIS B 1 79 ? -10.773 25.609 20.156 1 66.56 79 HIS B O 1
ATOM 1818 N N . TYR B 1 80 ? -11.156 26.125 18.062 1 63.97 80 TYR B N 1
ATOM 1819 C CA . TYR B 1 80 ? -11.461 27.5 18.438 1 63.97 80 TYR B CA 1
ATOM 1820 C C . TYR B 1 80 ? -12.852 27.594 19.062 1 63.97 80 TYR B C 1
ATOM 1822 O O . TYR B 1 80 ? -13.094 28.422 19.938 1 63.97 80 TYR B O 1
ATOM 1830 N N . LEU B 1 81 ? -13.711 26.797 18.625 1 65.94 81 LEU B N 1
ATOM 1831 C CA . LEU B 1 81 ? -15.094 27.016 19.031 1 65.94 81 LEU B CA 1
ATOM 1832 C C . LEU B 1 81 ? -15.484 26.078 20.156 1 65.94 81 LEU B C 1
ATOM 1834 O O . LEU B 1 81 ? -16.531 26.25 20.797 1 65.94 81 LEU B O 1
ATOM 1838 N N . GLY B 1 82 ? -14.586 25.297 20.531 1 69.38 82 GLY B N 1
ATOM 1839 C CA . GLY B 1 82 ? -15.078 24.312 21.484 1 69.38 82 GLY B CA 1
ATOM 1840 C C . GLY B 1 82 ? -16.078 23.344 20.906 1 69.38 82 GLY B C 1
ATOM 1841 O O . GLY B 1 82 ? -16.672 23.609 19.859 1 69.38 82 GLY B O 1
ATOM 1842 N N . GLY B 1 83 ? -15.953 22.062 20.984 1 76.38 83 GLY B N 1
ATOM 1843 C CA . GLY B 1 83 ? -16.938 21.078 20.547 1 76.38 83 GLY B CA 1
ATOM 1844 C C . GLY B 1 83 ? -16.406 20.125 19.5 1 76.38 83 GLY B C 1
ATOM 1845 O O . GLY B 1 83 ? -15.203 20.141 19.188 1 76.38 83 GLY B O 1
ATOM 1846 N N . TYR B 1 84 ? -17.25 19.188 19.281 1 80.56 84 TYR B N 1
ATOM 1847 C CA . TYR B 1 84 ? -16.922 18.156 18.297 1 80.56 84 TYR B CA 1
ATOM 1848 C C . TYR B 1 84 ? -17.844 18.25 17.094 1 80.56 84 TYR B C 1
ATOM 1850 O O . TYR B 1 84 ? -19 18.672 17.219 1 80.56 84 TYR B O 1
ATOM 1858 N N . TYR B 1 85 ? -17.219 18.234 15.93 1 82.88 85 TYR B N 1
ATOM 1859 C CA . TYR B 1 85 ? -18.031 18.109 14.727 1 82.88 85 TYR B CA 1
ATOM 1860 C C . TYR B 1 85 ? -17.984 16.672 14.195 1 82.88 85 TYR B C 1
ATOM 1862 O O . TYR B 1 85 ? -16.969 16 14.289 1 82.88 85 TYR B O 1
ATOM 1870 N N . HIS B 1 86 ? -19.266 16.141 13.93 1 89.38 86 HIS B N 1
ATOM 1871 C CA . HIS B 1 86 ? -19.453 14.82 13.328 1 89.38 86 HIS B CA 1
ATOM 1872 C C . HIS B 1 86 ? -19.781 14.938 11.844 1 89.38 86 HIS B C 1
ATOM 1874 O O . HIS B 1 86 ? -20.578 15.773 11.445 1 89.38 86 HIS B O 1
ATOM 1880 N N . GLU B 1 87 ? -18.969 14.188 11.078 1 92.81 87 GLU B N 1
ATOM 1881 C CA . GLU B 1 87 ? -19.234 14.172 9.641 1 92.81 87 GLU B CA 1
ATOM 1882 C C . GLU B 1 87 ? -19.297 12.742 9.109 1 92.81 87 GLU B C 1
ATOM 1884 O O . GLU B 1 87 ? -18.688 11.836 9.672 1 92.81 87 GLU B O 1
ATOM 1889 N N . GLU B 1 88 ? -20.141 12.578 8.102 1 95.12 88 GLU B N 1
ATOM 1890 C CA . GLU B 1 88 ? -20.25 11.32 7.363 1 95.12 88 GLU B CA 1
ATOM 1891 C C . GLU B 1 88 ? -19.875 11.516 5.895 1 95.12 88 GLU B C 1
ATOM 1893 O O . GLU B 1 88 ? -20.312 12.469 5.254 1 95.12 88 GLU B O 1
ATOM 1898 N N . LYS B 1 89 ? -19.031 10.648 5.422 1 95.06 89 LYS B N 1
ATOM 1899 C CA . LYS B 1 89 ? -18.625 10.664 4.016 1 95.06 89 LYS B CA 1
ATOM 1900 C C . LYS B 1 89 ? -18.703 9.266 3.414 1 95.06 89 LYS B C 1
ATOM 1902 O O . LYS B 1 89 ? -18.531 8.266 4.121 1 95.06 89 LYS B O 1
ATOM 1907 N N . THR B 1 90 ? -19.047 9.25 2.143 1 96.81 90 THR B N 1
ATOM 1908 C CA . THR B 1 90 ? -19.031 8 1.389 1 96.81 90 THR B CA 1
ATOM 1909 C C . THR B 1 90 ? -18.094 8.109 0.18 1 96.81 90 THR B C 1
ATOM 1911 O O . THR B 1 90 ? -18.094 9.133 -0.507 1 96.81 90 THR B O 1
ATOM 1914 N N . GLY B 1 91 ? -17.375 7.043 -0.05 1 97.44 91 GLY B N 1
ATOM 1915 C CA . GLY B 1 91 ? -16.469 6.934 -1.182 1 97.44 91 GLY B CA 1
ATOM 1916 C C . GLY B 1 91 ? -15.898 5.539 -1.359 1 97.44 91 GLY B C 1
ATOM 1917 O O . GLY B 1 91 ? -16.375 4.586 -0.735 1 97.44 91 GLY B O 1
ATOM 1918 N N . PHE B 1 92 ? -14.984 5.383 -2.273 1 98.25 92 PHE B N 1
ATOM 1919 C CA . PHE B 1 92 ? -14.359 4.078 -2.465 1 98.25 92 PHE B CA 1
ATOM 1920 C C . PHE B 1 92 ? -12.859 4.156 -2.238 1 98.25 92 PHE B C 1
ATOM 1922 O O . PHE B 1 92 ? -12.258 5.23 -2.357 1 98.25 92 PHE B O 1
ATOM 1929 N N . ILE B 1 93 ? -12.281 3.055 -1.869 1 98.31 93 ILE B N 1
ATOM 1930 C CA . ILE B 1 93 ? -10.883 2.967 -1.47 1 98.31 93 ILE B CA 1
ATOM 1931 C C . ILE B 1 93 ? -9.992 2.9 -2.711 1 98.31 93 ILE B C 1
ATOM 1933 O O . ILE B 1 93 ? -10.203 2.055 -3.584 1 98.31 93 ILE B O 1
ATOM 1937 N N . GLU B 1 94 ? -9.039 3.76 -2.787 1 97.69 94 GLU B N 1
ATOM 1938 C CA . GLU B 1 94 ? -8.047 3.779 -3.861 1 97.69 94 GLU B CA 1
ATOM 1939 C C . GLU B 1 94 ? -6.648 4.062 -3.322 1 97.69 94 GLU B C 1
ATOM 1941 O O . GLU B 1 94 ? -6.5 4.711 -2.285 1 97.69 94 GLU B O 1
ATOM 1946 N N . TYR B 1 95 ? -5.707 3.488 -3.986 1 97.94 95 TYR B N 1
ATOM 1947 C CA . TYR B 1 95 ? -4.312 3.717 -3.635 1 97.94 95 TYR B CA 1
ATOM 1948 C C . TYR B 1 95 ? -3.682 4.754 -4.559 1 97.94 95 TYR B C 1
ATOM 1950 O O . TYR B 1 95 ? -3.656 4.578 -5.777 1 97.94 95 TYR B O 1
ATOM 1958 N N . LYS B 1 96 ? -3.209 5.816 -3.963 1 94.88 96 LYS B N 1
ATOM 1959 C CA . LYS B 1 96 ? -2.432 6.84 -4.652 1 94.88 96 LYS B CA 1
ATOM 1960 C C . LYS B 1 96 ? -1.411 7.48 -3.713 1 94.88 96 LYS B C 1
ATOM 1962 O O . LYS B 1 96 ? -1.64 7.566 -2.504 1 94.88 96 LYS B O 1
ATOM 1967 N N . TYR B 1 97 ? -0.298 7.816 -4.215 1 91.94 97 TYR B N 1
ATOM 1968 C CA . TYR B 1 97 ? 0.699 8.625 -3.523 1 91.94 97 TYR B CA 1
ATOM 1969 C C . TYR B 1 97 ? 1.207 7.914 -2.275 1 91.94 97 TYR B C 1
ATOM 1971 O O . TYR B 1 97 ? 1.351 8.531 -1.216 1 91.94 97 TYR B O 1
ATOM 1979 N N . GLY B 1 98 ? 1.247 6.578 -2.344 1 95.69 98 GLY B N 1
ATOM 1980 C CA . GLY B 1 98 ? 1.853 5.805 -1.271 1 95.69 98 GLY B CA 1
ATOM 1981 C C . GLY B 1 98 ? 0.875 5.449 -0.166 1 95.69 98 GLY B C 1
ATOM 1982 O O . GLY B 1 98 ? 1.278 4.977 0.899 1 95.69 98 GLY B O 1
ATOM 1983 N N . MET B 1 99 ? -0.425 5.68 -0.441 1 96.81 99 MET B N 1
ATOM 1984 C CA . MET B 1 99 ? -1.381 5.387 0.624 1 96.81 99 MET B CA 1
ATOM 1985 C C . MET B 1 99 ? -2.744 5.027 0.045 1 96.81 99 MET B C 1
ATOM 1987 O O . MET B 1 99 ? -3.094 5.465 -1.053 1 96.81 99 MET B O 1
ATOM 1991 N N . PHE B 1 100 ? -3.441 4.211 0.788 1 97.88 100 PHE B N 1
ATOM 1992 C CA . PHE B 1 100 ? -4.875 4.062 0.558 1 97.88 100 PHE B CA 1
ATOM 1993 C C . PHE B 1 100 ? -5.648 5.215 1.186 1 97.88 100 PHE B C 1
ATOM 1995 O O . PHE B 1 100 ? -5.285 5.703 2.258 1 97.88 100 PHE B O 1
ATOM 2002 N N . ASP B 1 101 ? -6.684 5.605 0.478 1 97.5 101 ASP B N 1
ATOM 2003 C CA . ASP B 1 101 ? -7.605 6.566 1.076 1 97.5 101 ASP B CA 1
ATOM 2004 C C . ASP B 1 101 ? -8.992 6.469 0.436 1 97.5 101 ASP B C 1
ATOM 2006 O O . ASP B 1 101 ? -9.195 5.684 -0.491 1 97.5 101 ASP B O 1
ATOM 2010 N N . LEU B 1 102 ? -9.922 7.219 1.034 1 97.38 102 LEU B N 1
ATOM 2011 C CA . LEU B 1 102 ? -11.281 7.301 0.511 1 97.38 102 LEU B CA 1
ATOM 2012 C C . LEU B 1 102 ? -11.375 8.344 -0.594 1 97.38 102 LEU B C 1
ATOM 2014 O O . LEU B 1 102 ? -10.922 9.484 -0.42 1 97.38 102 LEU B O 1
ATOM 2018 N N . TYR B 1 103 ? -11.898 7.934 -1.727 1 96.88 103 TYR B N 1
ATOM 2019 C CA . TYR B 1 103 ? -12.07 8.836 -2.861 1 96.88 103 TYR B CA 1
ATOM 2020 C C . TYR B 1 103 ? -13.539 8.961 -3.246 1 96.88 103 TYR B C 1
ATOM 2022 O O . TYR B 1 103 ? -14.289 7.988 -3.189 1 96.88 103 TYR B O 1
ATOM 2030 N N . HIS B 1 104 ? -13.906 10.156 -3.596 1 95.81 104 HIS B N 1
ATOM 2031 C CA . HIS B 1 104 ? -15.227 10.469 -4.129 1 95.81 104 HIS B CA 1
ATOM 2032 C C . HIS B 1 104 ? -15.133 11.406 -5.328 1 95.81 104 HIS B C 1
ATOM 2034 O O . HIS B 1 104 ? -14.578 12.5 -5.223 1 95.81 104 HIS B O 1
ATOM 2040 N N . SER B 1 105 ? -15.703 10.961 -6.477 1 91.62 105 SER B N 1
ATOM 2041 C CA . SER B 1 105 ? -15.711 11.758 -7.695 1 91.62 105 SER B CA 1
ATOM 2042 C C . SER B 1 105 ? -14.32 12.266 -8.039 1 91.62 105 SER B C 1
ATOM 2044 O O . SER B 1 105 ? -14.133 13.453 -8.32 1 91.62 105 SER B O 1
ATOM 2046 N N . GLY B 1 106 ? -13.391 11.406 -7.844 1 88.31 106 GLY B N 1
ATOM 2047 C CA . GLY B 1 106 ? -12.031 11.695 -8.266 1 88.31 106 GLY B CA 1
ATOM 2048 C C . GLY B 1 106 ? -11.258 12.516 -7.25 1 88.31 106 GLY B C 1
ATOM 2049 O O . GLY B 1 106 ? -10.078 12.828 -7.457 1 88.31 106 GLY B O 1
ATOM 2050 N N . VAL B 1 107 ? -11.969 12.836 -6.156 1 92.69 107 VAL B N 1
ATOM 2051 C CA . VAL B 1 107 ? -11.336 13.672 -5.141 1 92.69 107 VAL B CA 1
ATOM 2052 C C . VAL B 1 107 ? -10.977 12.82 -3.922 1 92.69 107 VAL B C 1
ATOM 2054 O O . VAL B 1 107 ? -11.789 12.023 -3.453 1 92.69 107 VAL B O 1
ATOM 2057 N N . CYS B 1 108 ? -9.773 12.977 -3.473 1 94.12 108 CYS B N 1
ATOM 2058 C CA . CYS B 1 108 ? -9.359 12.32 -2.238 1 94.12 108 CYS B CA 1
ATOM 2059 C C . CYS B 1 108 ? -9.969 13 -1.022 1 94.12 108 CYS B C 1
ATOM 2061 O O . CYS B 1 108 ? -9.867 14.227 -0.877 1 94.12 108 CYS B O 1
ATOM 2063 N N . LEU B 1 109 ? -10.453 12.25 -0.105 1 93.75 109 LEU B N 1
ATOM 2064 C CA . LEU B 1 109 ? -11.094 12.836 1.065 1 93.75 109 LEU B CA 1
ATOM 2065 C C . LEU B 1 109 ? -10.133 12.883 2.248 1 93.75 109 LEU B C 1
ATOM 2067 O O . LEU B 1 109 ? -10.477 13.406 3.311 1 93.75 109 LEU B O 1
ATOM 2071 N N . ALA B 1 110 ? -9.008 12.266 2.131 1 92.44 110 ALA B N 1
ATOM 2072 C CA . ALA B 1 110 ? -7.879 12.344 3.055 1 92.44 110 ALA B CA 1
ATOM 2073 C C . ALA B 1 110 ? -8.258 11.82 4.434 1 92.44 110 ALA B C 1
ATOM 2075 O O . ALA B 1 110 ? -7.824 12.359 5.453 1 92.44 110 ALA B O 1
ATOM 2076 N N . ILE B 1 111 ? -9.086 10.773 4.492 1 93.94 111 ILE B N 1
ATOM 2077 C CA . ILE B 1 111 ? -9.562 10.242 5.766 1 93.94 111 ILE B CA 1
ATOM 2078 C C . ILE B 1 111 ? -8.438 9.477 6.461 1 93.94 111 ILE B C 1
ATOM 2080 O O . ILE B 1 111 ? -8.172 9.695 7.645 1 93.94 111 ILE B O 1
ATOM 2084 N N . VAL B 1 112 ? -7.715 8.656 5.773 1 93.81 112 VAL B N 1
ATOM 2085 C CA . VAL B 1 112 ? -6.648 7.84 6.34 1 93.81 112 VAL B CA 1
ATOM 2086 C C . VAL B 1 112 ? -5.516 8.734 6.832 1 93.81 112 VAL B C 1
ATOM 2088 O O . VAL B 1 112 ? -5.039 8.586 7.957 1 93.81 112 VAL B O 1
ATOM 2091 N N . ALA B 1 113 ? -5.184 9.711 6.004 1 91.38 113 ALA B N 1
ATOM 2092 C CA . ALA B 1 113 ? -4.117 10.633 6.375 1 91.38 113 ALA B CA 1
ATOM 2093 C C . ALA B 1 113 ? -4.488 11.422 7.629 1 91.38 113 ALA B C 1
ATOM 2095 O O . ALA B 1 113 ? -3.656 11.609 8.523 1 91.38 113 ALA B O 1
ATOM 2096 N N . GLN B 1 114 ? -5.684 11.852 7.727 1 90.19 114 GLN B N 1
ATOM 2097 C CA . GLN B 1 114 ? -6.137 12.633 8.867 1 90.19 114 GLN B CA 1
ATOM 2098 C C . GLN B 1 114 ? -6.211 11.773 10.133 1 90.19 114 GLN B C 1
ATOM 2100 O O . GLN B 1 114 ? -5.879 12.234 11.227 1 90.19 114 GLN B O 1
ATOM 2105 N N . GLU B 1 115 ? -6.707 10.57 9.977 1 88.56 115 GLU B N 1
ATOM 2106 C CA . GLU B 1 115 ? -6.777 9.656 11.109 1 88.56 115 GLU B CA 1
ATOM 2107 C C . GLU B 1 115 ? -5.402 9.438 11.727 1 88.56 115 GLU B C 1
ATOM 2109 O O . GLU B 1 115 ? -5.266 9.383 12.953 1 88.56 115 GLU B O 1
ATOM 2114 N N . TYR B 1 116 ? -4.496 9.461 10.906 1 84.81 116 TYR B N 1
ATOM 2115 C CA . TYR B 1 116 ? -3.135 9.195 11.352 1 84.81 116 TYR B CA 1
ATOM 2116 C C . TYR B 1 116 ? -2.504 10.445 11.953 1 84.81 116 TYR B C 1
ATOM 2118 O O . TYR B 1 116 ? -1.869 10.375 13.008 1 84.81 116 TYR B O 1
ATOM 2126 N N . MET B 1 117 ? -2.713 11.562 11.312 1 83.75 117 MET B N 1
ATOM 2127 C CA . MET B 1 117 ? -1.991 12.781 11.672 1 83.75 117 MET B CA 1
ATOM 2128 C C . MET B 1 117 ? -2.709 13.523 12.797 1 83.75 117 MET B C 1
ATOM 2130 O O . MET B 1 117 ? -2.066 14.141 13.648 1 83.75 117 MET B O 1
ATOM 2134 N N . THR B 1 118 ? -3.99 13.617 12.734 1 78.75 118 THR B N 1
ATOM 2135 C CA . THR B 1 118 ? -4.723 14.492 13.648 1 78.75 118 THR B CA 1
ATOM 2136 C C . THR B 1 118 ? -5.48 13.68 14.688 1 78.75 118 THR B C 1
ATOM 2138 O O . THR B 1 118 ? -6.129 14.242 15.57 1 78.75 118 THR B O 1
ATOM 2141 N N . ASP B 1 119 ? -5.273 12.305 14.68 1 76.88 119 ASP B N 1
ATOM 2142 C CA . ASP B 1 119 ? -5.871 11.383 15.641 1 76.88 119 ASP B CA 1
ATOM 2143 C C . ASP B 1 119 ? -7.387 11.555 15.695 1 76.88 119 ASP B C 1
ATOM 2145 O O . ASP B 1 119 ? -7.973 11.625 16.781 1 76.88 119 ASP B O 1
ATOM 2149 N N . ILE B 1 120 ? -7.934 11.789 14.609 1 82.81 120 ILE B N 1
ATOM 2150 C CA . ILE B 1 120 ? -9.391 11.805 14.562 1 82.81 120 ILE B CA 1
ATOM 2151 C C . ILE B 1 120 ? -9.93 10.398 14.789 1 82.81 120 ILE B C 1
ATOM 2153 O O . ILE B 1 120 ? -9.273 9.414 14.469 1 82.81 120 ILE B O 1
ATOM 2157 N N . GLU B 1 121 ? -11.086 10.344 15.43 1 88.31 121 GLU B N 1
ATOM 2158 C CA . GLU B 1 121 ? -11.789 9.07 15.57 1 88.31 121 GLU B CA 1
ATOM 2159 C C . GLU B 1 121 ? -12.594 8.75 14.32 1 88.31 121 GLU B C 1
ATOM 2161 O O . GLU B 1 121 ? -13.445 9.531 13.898 1 88.31 121 GLU B O 1
ATOM 2166 N N . VAL B 1 122 ? -12.289 7.691 13.789 1 94.19 122 V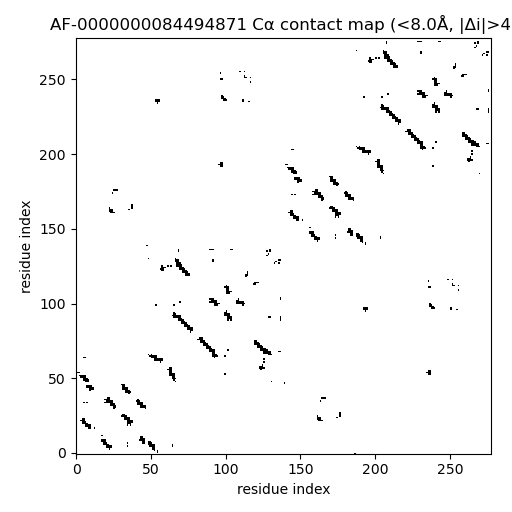AL B N 1
ATOM 2167 C CA . VAL B 1 122 ? -12.922 7.324 12.531 1 94.19 122 VAL B CA 1
ATOM 2168 C C . VAL B 1 122 ? -13.555 5.938 12.648 1 94.19 122 VAL B C 1
ATOM 2170 O O . VAL B 1 122 ? -12.953 5.023 13.211 1 94.19 122 VAL B O 1
ATOM 2173 N N . GLU B 1 123 ? -14.805 5.859 12.188 1 96.44 123 GLU B N 1
ATOM 2174 C CA . GLU B 1 123 ? -15.477 4.574 12.039 1 96.44 123 GLU B CA 1
ATOM 2175 C C . GLU B 1 123 ? -15.75 4.262 10.578 1 96.44 123 GLU B C 1
ATOM 2177 O O . GLU B 1 123 ? -16.453 5.016 9.891 1 96.44 123 GLU B O 1
ATOM 2182 N N . TRP B 1 124 ? -15.195 3.164 10.164 1 98 124 TRP B N 1
ATOM 2183 C CA . TRP B 1 124 ? -15.359 2.717 8.789 1 98 124 TRP B CA 1
ATOM 2184 C C . TRP B 1 124 ? -16.453 1.661 8.688 1 98 124 TRP B C 1
ATOM 2186 O O . TRP B 1 124 ? -16.578 0.792 9.555 1 98 124 TRP B O 1
ATOM 2196 N N . GLU B 1 125 ? -17.219 1.697 7.594 1 98.75 125 GLU B N 1
ATOM 2197 C CA . GLU B 1 125 ? -18.172 0.641 7.266 1 98.75 125 GLU B CA 1
ATOM 2198 C C . GLU B 1 125 ? -18.156 0.323 5.773 1 98.75 125 GLU B C 1
ATOM 2200 O O . GLU B 1 125 ? -18.438 1.188 4.945 1 98.75 125 GLU B O 1
ATOM 2205 N N . VAL B 1 126 ? -17.797 -0.893 5.465 1 98.75 126 VAL B N 1
ATOM 2206 C CA . VAL B 1 126 ? -17.859 -1.34 4.078 1 98.75 126 VAL B CA 1
ATOM 2207 C C . VAL B 1 126 ? -19.312 -1.598 3.689 1 98.75 126 VAL B C 1
ATOM 2209 O O . VAL B 1 126 ? -19.984 -2.428 4.301 1 98.75 126 VAL B O 1
ATOM 2212 N N . ILE B 1 127 ? -19.781 -0.93 2.629 1 98.44 127 ILE B N 1
ATOM 2213 C CA . ILE B 1 127 ? -21.188 -1.057 2.268 1 98.44 127 ILE B CA 1
ATOM 2214 C C . ILE B 1 127 ? -21.312 -1.655 0.867 1 98.44 127 ILE B C 1
ATOM 2216 O O . ILE B 1 127 ? -22.422 -1.823 0.351 1 98.44 127 ILE B O 1
ATOM 2220 N N . GLY B 1 128 ? -20.312 -1.98 0.161 1 97.81 128 GLY B N 1
ATOM 2221 C CA . GLY B 1 128 ? -20.25 -2.557 -1.174 1 97.81 128 GLY B CA 1
ATOM 2222 C C . GLY B 1 128 ? -18.906 -2.404 -1.838 1 97.81 128 GLY B C 1
ATOM 2223 O O . GLY B 1 128 ? -17.891 -2.205 -1.161 1 97.81 128 GLY B O 1
ATOM 2224 N N . ASN B 1 129 ? -18.844 -2.635 -3.092 1 97.5 129 ASN B N 1
ATOM 2225 C CA . ASN B 1 129 ? -17.656 -2.385 -3.896 1 97.5 129 ASN B CA 1
ATOM 2226 C C . ASN B 1 129 ? -18.016 -1.836 -5.273 1 97.5 129 ASN B C 1
ATOM 2228 O O . ASN B 1 129 ? -19.188 -1.87 -5.676 1 97.5 129 ASN B O 1
ATOM 2232 N N . ILE B 1 130 ? -17.094 -1.336 -5.996 1 96.69 130 ILE B N 1
ATOM 2233 C CA . ILE B 1 130 ? -17.344 -0.576 -7.215 1 96.69 130 ILE B CA 1
ATOM 2234 C C . ILE B 1 130 ? -17.672 -1.53 -8.359 1 96.69 130 ILE B C 1
ATOM 2236 O O . ILE B 1 130 ? -18.141 -1.102 -9.414 1 96.69 130 ILE B O 1
ATOM 2240 N N . TYR B 1 131 ? -17.578 -2.795 -8.141 1 94.88 131 TYR B N 1
ATOM 2241 C CA . TYR B 1 131 ? -17.812 -3.783 -9.188 1 94.88 131 TYR B CA 1
ATOM 2242 C C . TYR B 1 131 ? -19.234 -4.332 -9.102 1 94.88 131 TYR B C 1
ATOM 2244 O O . TYR B 1 131 ? -19.922 -4.465 -10.117 1 94.88 131 TYR B O 1
ATOM 2252 N N . GLU B 1 132 ? -19.656 -4.566 -7.918 1 94.62 132 GLU B N 1
ATOM 2253 C CA . GLU B 1 132 ? -20.953 -5.199 -7.707 1 94.62 132 GLU B CA 1
ATOM 2254 C C . GLU B 1 132 ? -22.031 -4.164 -7.371 1 94.62 132 GLU B C 1
ATOM 2256 O O . GLU B 1 132 ? -23.219 -4.406 -7.566 1 94.62 132 GLU B O 1
ATOM 2261 N N . ASN B 1 133 ? -21.609 -2.988 -6.848 1 96.19 133 ASN B N 1
ATOM 2262 C CA . ASN B 1 133 ? -22.531 -1.961 -6.402 1 96.19 133 ASN B CA 1
ATOM 2263 C C . ASN B 1 133 ? -22.172 -0.589 -6.961 1 96.19 133 ASN B C 1
ATOM 2265 O O . ASN B 1 133 ? -22.062 0.382 -6.211 1 96.19 133 ASN B O 1
ATOM 2269 N N . PRO B 1 134 ? -21.953 -0.401 -8.203 1 92.75 134 PRO B N 1
ATOM 2270 C CA . PRO B 1 134 ? -21.547 0.886 -8.766 1 92.75 134 PRO B CA 1
ATOM 2271 C C . PRO B 1 134 ? -22.547 2.006 -8.461 1 92.75 134 PRO B C 1
ATOM 2273 O O . PRO B 1 134 ? -22.172 3.182 -8.445 1 92.75 134 PRO B O 1
ATOM 2276 N N . GLU B 1 135 ? -23.75 1.689 -8.172 1 93.62 135 GLU B N 1
ATOM 2277 C CA . GLU B 1 135 ? -24.781 2.674 -7.91 1 93.62 135 GLU B CA 1
ATOM 2278 C C . GLU B 1 135 ? -24.531 3.416 -6.602 1 93.62 135 GLU B C 1
ATOM 2280 O O . GLU B 1 135 ? -25.078 4.504 -6.383 1 93.62 135 GLU B O 1
ATOM 2285 N N . LEU B 1 136 ? -23.734 2.854 -5.766 1 93.81 136 LEU B N 1
ATOM 2286 C CA . LEU B 1 136 ? -23.484 3.434 -4.449 1 93.81 136 LEU B CA 1
ATOM 2287 C C . LEU B 1 136 ? -22.516 4.605 -4.539 1 93.81 136 LEU B C 1
ATOM 2289 O O . LEU B 1 136 ? -22.406 5.406 -3.607 1 93.81 136 LEU B O 1
ATOM 2293 N N . ILE B 1 137 ? -21.641 4.773 -5.52 1 85.25 137 ILE B N 1
ATOM 2294 C CA . ILE B 1 137 ? -20.656 5.852 -5.641 1 85.25 137 ILE B CA 1
ATOM 2295 C C . ILE B 1 137 ? -21.328 7.094 -6.219 1 85.25 137 ILE B C 1
ATOM 2297 O O . ILE B 1 137 ? -20.953 8.219 -5.887 1 85.25 137 ILE B O 1
ATOM 2301 N N . ASN B 1 138 ? -22.266 7.023 -7.207 1 72.38 138 ASN B N 1
ATOM 2302 C CA . ASN B 1 138 ? -22.953 8.148 -7.84 1 72.38 138 ASN B CA 1
ATOM 2303 C C . ASN B 1 138 ? -24.094 8.664 -6.98 1 72.38 138 ASN B C 1
ATOM 2305 O O . ASN B 1 138 ?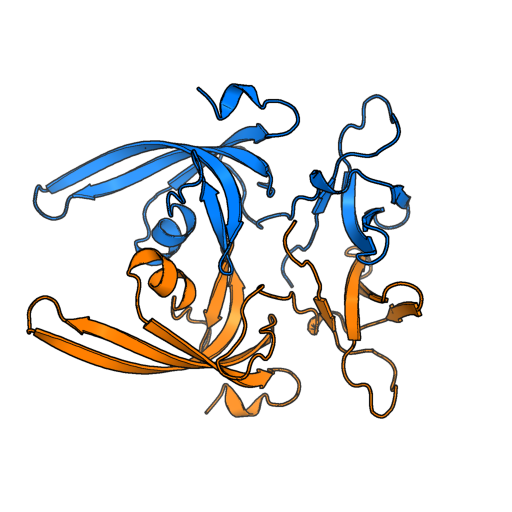 -24.781 9.617 -7.363 1 72.38 138 ASN B O 1
ATOM 2309 N N . SER B 1 139 ? -24.266 8.078 -5.773 1 56.31 139 SER B N 1
ATOM 2310 C CA . SER B 1 139 ? -25.406 8.602 -5.027 1 56.31 139 SER B CA 1
ATOM 2311 C C . SER B 1 139 ? -24.984 9.719 -4.078 1 56.31 139 SER B C 1
ATOM 2313 O O . SER B 1 139 ? -23.859 9.742 -3.607 1 56.31 139 SER B O 1
#

Organism: NCBI:txid1637975

Int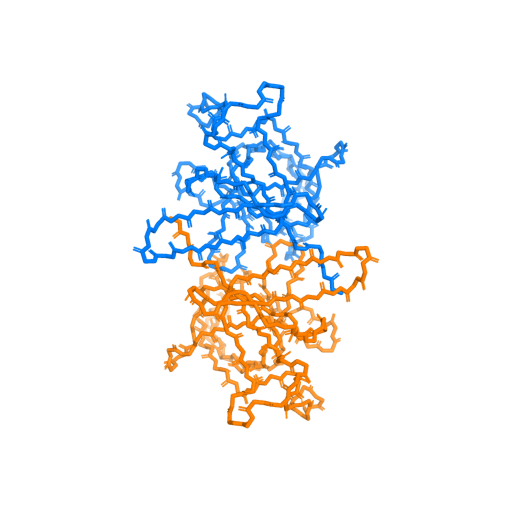erPro domains:
  IPR010024 Conserved hypothetical protein CHP1671 [TIGR01671] (50-138)
  IPR019096 YopX protein [PF09643] (44-137)
  IPR023385 YopX-like, C-terminal [G3DSA:2.30.30.290] (56-139)

Foldseek 3Di:
DADKKKKFAFPDDPDPDGIDMADWDADPVVLWIWHDDVPPDITTGDSVGIWIFQSDAAPVRHTAIAQFKKKKWWWDAPVPPGDIDIDIDIAGWDDDDHHIAGDAPNDGPCPVVCCVPVVIDMGIDGDGGCPPCVVRRVD/DADKKKKFAFPDDPDPDGIDMADWDADPVVLWIWHDDVPPDITTGDSVGIWIFQSDAAPVRHTAIAQFKKKKWWWDAPVPPGDIDIDIDIAGWDDDDHHIAGDAPNRGPCPVVCCVPVVIDMGIDGDGGCPPCVVRRVD

pLDDT: mean 92.31, std 8.36, range [56.0, 98.81]

Solvent-accessible surface area (backbone atoms only — not comparable to full-atom values): 15393 Å² total; per-residue (Å²): 132,79,80,82,40,30,39,31,30,51,67,66,87,57,78,87,54,65,63,46,66,26,21,52,40,60,33,76,92,74,65,42,31,29,37,36,31,78,92,74,50,75,40,58,29,40,64,88,44,64,12,47,48,42,81,45,58,24,79,84,65,47,77,40,34,39,43,28,24,33,42,34,40,36,44,42,78,39,81,88,74,60,56,72,47,79,48,75,47,68,24,29,32,42,77,55,88,31,25,45,31,38,28,44,96,89,36,76,66,52,51,44,46,40,37,68,73,68,62,40,55,72,44,43,36,76,76,48,28,61,82,85,37,51,70,68,69,83,101,134,80,79,82,41,30,38,29,31,50,68,64,88,58,79,87,53,64,62,44,65,26,21,50,40,60,31,78,92,76,67,44,32,32,35,35,29,78,92,73,49,76,41,58,30,41,64,89,45,64,12,47,49,42,81,44,59,24,79,85,65,47,77,41,32,38,43,29,24,34,43,35,42,36,42,41,76,37,80,89,76,58,56,73,47,79,47,75,48,68,25,30,32,43,77,57,88,34,25,45,31,38,30,44,96,90,36,75,67,51,51,44,46,38,38,68,74,68,63,38,55,73,44,41,36,74,79,48,27,62,84,86,37,52,70,67,71,82,100

Radius of gyration: 20.07 Å; Cα contacts (8 Å, |Δi|>4): 626; chains: 2; bounding box: 51×59×43 Å